Protein AF-A0A3B8PL16-F1 (afdb_monomer_lite)

Secondary structure (DSSP, 8-state):
----------------HHHHHTTSSS---------------PPPPPEEEEEES--BTTSHHHHHHGGGSS-EEETTEEE--S-EEEEEEES---GGGB-HHHHHHHHT--EESSHHHHHHTTSSS---SEEEEE--SS---B-TT--B--THHHHHHHHHHHHHHHT----EEE-S-S-S-S--

Radius of gyration: 28.34 Å; chains: 1; bounding box: 54×78×79 Å

Structure (mmCIF, N/CA/C/O backbone):
data_AF-A0A3B8PL16-F1
#
_entry.id   AF-A0A3B8PL16-F1
#
loop_
_atom_site.group_PDB
_atom_site.id
_atom_site.type_symbol
_atom_site.label_atom_id
_atom_site.label_alt_id
_atom_site.label_comp_id
_atom_site.label_asym_id
_atom_site.label_entity_id
_atom_site.label_seq_id
_atom_site.pdbx_PDB_ins_code
_atom_site.Cartn_x
_atom_site.Cartn_y
_atom_site.Cartn_z
_atom_site.occupancy
_atom_site.B_iso_or_equiv
_atom_site.auth_seq_id
_atom_site.auth_comp_id
_atom_site.auth_asym_id
_atom_site.auth_atom_id
_at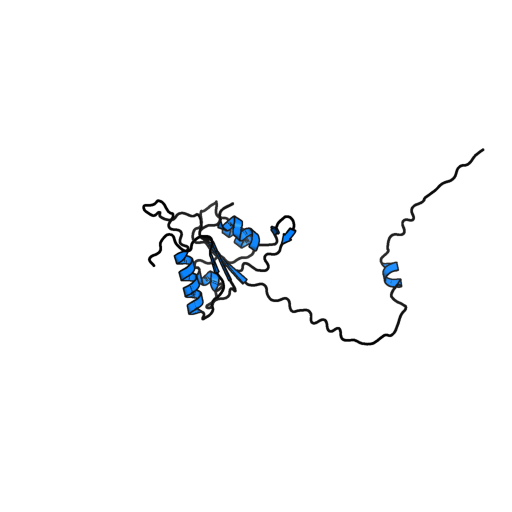om_site.pdbx_PDB_model_num
ATOM 1 N N . MET A 1 1 ? 1.757 -63.385 -61.413 1.00 34.88 1 MET A N 1
ATOM 2 C CA . MET A 1 1 ? 2.743 -64.129 -60.599 1.00 34.88 1 MET A CA 1
ATOM 3 C C . MET A 1 1 ? 3.627 -63.079 -59.943 1.00 34.88 1 MET A C 1
ATOM 5 O O . MET A 1 1 ? 4.262 -62.366 -60.699 1.00 34.88 1 MET A O 1
ATOM 9 N N . ASN A 1 2 ? 3.694 -62.785 -58.648 1.00 34.56 2 ASN A N 1
ATOM 10 C CA . ASN A 1 2 ? 3.058 -63.160 -57.374 1.00 34.56 2 ASN A CA 1
ATOM 11 C C . ASN A 1 2 ? 3.119 -61.859 -56.539 1.00 34.56 2 ASN A C 1
ATOM 13 O O . ASN A 1 2 ? 4.103 -61.135 -56.638 1.00 34.56 2 ASN A O 1
ATOM 17 N N . ASP A 1 3 ? 2.039 -61.374 -55.935 1.00 39.91 3 ASP A N 1
ATOM 18 C CA . ASP A 1 3 ? 1.580 -61.653 -54.561 1.00 39.91 3 ASP A CA 1
ATOM 19 C C . ASP A 1 3 ? 2.631 -61.397 -53.460 1.00 39.91 3 ASP A C 1
ATOM 21 O O . ASP A 1 3 ? 3.579 -62.161 -53.281 1.00 39.91 3 ASP A O 1
ATOM 25 N N . THR A 1 4 ? 2.433 -60.325 -52.689 1.00 42.12 4 THR A N 1
ATOM 26 C CA . THR A 1 4 ? 2.785 -60.276 -51.260 1.00 42.12 4 THR A CA 1
ATOM 27 C C . THR A 1 4 ? 1.902 -59.240 -50.556 1.00 42.12 4 THR A C 1
ATOM 29 O O . THR A 1 4 ? 1.933 -58.047 -50.854 1.00 42.12 4 THR A O 1
ATOM 32 N N . ARG A 1 5 ? 1.062 -59.732 -49.640 1.00 35.47 5 ARG A N 1
ATOM 33 C CA . ARG A 1 5 ? 0.106 -58.984 -48.811 1.00 35.47 5 ARG A CA 1
ATOM 34 C C . ARG A 1 5 ? 0.773 -58.412 -47.544 1.00 35.47 5 ARG A C 1
ATOM 36 O O . ARG A 1 5 ? 1.508 -59.142 -46.896 1.00 35.47 5 ARG A O 1
ATOM 43 N N . LEU A 1 6 ? 0.411 -57.156 -47.224 1.00 43.03 6 LEU A N 1
ATOM 44 C CA . LEU A 1 6 ? -0.007 -56.518 -45.942 1.00 43.03 6 LEU A CA 1
ATOM 45 C C . LEU A 1 6 ? 0.753 -56.818 -44.620 1.00 43.03 6 LEU A C 1
ATOM 47 O O . LEU A 1 6 ? 1.097 -57.965 -44.355 1.00 43.03 6 LEU A O 1
ATOM 51 N N . PRO A 1 7 ? 0.894 -55.824 -43.703 1.00 43.41 7 PRO A N 1
ATOM 52 C CA . PRO A 1 7 ? -0.194 -55.561 -42.742 1.00 43.41 7 PRO A CA 1
ATOM 53 C C . PRO A 1 7 ? -0.385 -54.097 -42.276 1.00 43.41 7 PRO A C 1
ATOM 55 O O . PRO A 1 7 ? 0.465 -53.232 -42.454 1.00 43.41 7 PRO A O 1
ATOM 58 N N . PHE A 1 8 ? -1.525 -53.891 -41.604 1.00 38.94 8 PHE A N 1
ATOM 59 C CA . PHE A 1 8 ? -1.935 -52.740 -40.782 1.00 38.94 8 PHE A CA 1
ATOM 60 C C . PHE A 1 8 ? -2.597 -51.545 -41.481 1.00 38.94 8 PHE A C 1
ATOM 62 O O . PHE A 1 8 ? -2.046 -50.457 -41.612 1.00 38.94 8 PHE A O 1
ATOM 69 N N . ALA A 1 9 ? -3.884 -51.733 -41.789 1.00 39.56 9 ALA A N 1
ATOM 70 C CA . ALA A 1 9 ? -4.859 -50.655 -41.685 1.00 39.56 9 ALA A CA 1
ATOM 71 C C . ALA A 1 9 ? -5.045 -50.301 -40.197 1.00 39.56 9 ALA A C 1
ATOM 73 O O . ALA A 1 9 ? -5.426 -51.159 -39.399 1.00 39.56 9 ALA A O 1
ATOM 74 N N . ALA A 1 10 ? -4.756 -49.056 -39.822 1.00 43.75 10 ALA A N 1
ATOM 75 C CA . ALA A 1 10 ? -5.146 -48.517 -38.528 1.00 43.75 10 ALA A CA 1
ATOM 76 C C . ALA A 1 10 ? -6.644 -48.179 -38.570 1.00 43.75 10 ALA A C 1
ATOM 78 O O . ALA A 1 10 ? -7.095 -47.384 -39.396 1.00 43.75 10 ALA A O 1
ATOM 79 N N . ASP A 1 11 ? -7.404 -48.824 -37.694 1.00 46.62 11 ASP A N 1
ATOM 80 C CA . ASP A 1 11 ? -8.823 -48.579 -37.472 1.00 46.62 11 ASP A CA 1
ATOM 81 C C . ASP A 1 11 ? -9.007 -47.200 -36.811 1.00 46.62 11 ASP A C 1
ATOM 83 O O . ASP A 1 11 ? -8.616 -46.987 -35.661 1.00 46.62 11 ASP A O 1
ATOM 87 N N . ASN A 1 12 ? -9.587 -46.240 -37.537 1.00 55.62 12 ASN A N 1
ATOM 88 C CA . ASN A 1 12 ? -9.972 -44.922 -37.019 1.00 55.62 12 ASN A CA 1
ATOM 89 C C . ASN A 1 12 ? -11.279 -45.027 -36.210 1.00 55.62 12 ASN A C 1
ATOM 91 O O . ASN A 1 12 ? -12.280 -44.365 -36.491 1.00 55.62 12 ASN A O 1
ATOM 95 N N . GLY A 1 13 ? -11.262 -45.857 -35.168 1.00 53.75 13 GLY A N 1
ATOM 96 C CA . GLY A 1 13 ? -12.338 -46.004 -34.193 1.00 53.75 13 GLY A CA 1
ATOM 97 C C . GLY A 1 13 ? -12.381 -44.838 -33.203 1.00 53.75 13 GLY A C 1
ATOM 98 O O . GLY A 1 13 ? -12.233 -45.036 -31.999 1.00 53.75 13 GLY A O 1
ATOM 99 N N . GLY A 1 14 ? -12.563 -43.611 -33.699 1.00 52.00 14 GLY A N 1
ATOM 100 C CA . GLY A 1 14 ? -12.696 -42.415 -32.869 1.00 52.00 14 GLY A CA 1
ATOM 101 C C . GLY A 1 14 ? -13.842 -42.544 -31.859 1.00 52.00 14 GLY A C 1
ATOM 102 O O . GLY A 1 14 ? -14.949 -42.980 -32.187 1.00 52.00 14 GLY A O 1
ATOM 103 N N . ILE A 1 15 ? -13.586 -42.153 -30.610 1.00 63.66 15 ILE A N 1
ATOM 104 C CA . ILE A 1 15 ? -14.592 -42.108 -29.544 1.00 63.66 15 ILE A CA 1
ATOM 105 C C . ILE A 1 15 ? -15.686 -41.111 -29.949 1.00 63.66 15 ILE A C 1
ATOM 107 O O . ILE A 1 15 ? -15.494 -39.898 -29.919 1.00 63.66 15 ILE A O 1
ATOM 111 N N . SER A 1 16 ? -16.854 -41.623 -30.337 1.00 71.81 16 SER A N 1
ATOM 112 C CA . SER A 1 16 ? -18.027 -40.805 -30.652 1.00 71.81 16 SER A CA 1
ATOM 113 C C . SER A 1 16 ? -18.899 -40.607 -29.414 1.00 71.81 16 SER A C 1
ATOM 115 O O . SER A 1 16 ? -19.150 -41.552 -28.662 1.00 71.81 16 SER A O 1
ATOM 117 N N . ARG A 1 17 ? -19.441 -39.389 -29.247 1.00 60.31 17 ARG A N 1
ATOM 118 C CA . ARG A 1 17 ? -20.383 -38.995 -28.174 1.00 60.31 17 ARG A CA 1
ATOM 119 C C . ARG A 1 17 ? -21.545 -39.983 -27.999 1.00 60.31 17 ARG A C 1
ATOM 121 O O . ARG A 1 17 ? -22.060 -40.147 -26.900 1.00 60.31 17 ARG A O 1
ATOM 128 N N . ARG A 1 18 ? -21.927 -40.678 -29.075 1.00 56.94 18 ARG A N 1
ATOM 129 C CA . ARG A 1 18 ? -23.012 -41.667 -29.089 1.00 56.94 18 ARG A CA 1
ATOM 130 C C . ARG A 1 18 ? -22.634 -42.994 -28.402 1.00 56.94 18 ARG A C 1
ATOM 132 O O . ARG A 1 18 ? -23.510 -43.646 -27.851 1.00 56.94 18 ARG A O 1
ATOM 139 N N . ARG A 1 19 ? -21.345 -43.357 -28.367 1.00 58.00 19 ARG A N 1
ATOM 140 C CA . ARG A 1 19 ? -20.830 -44.589 -27.735 1.00 58.00 19 ARG A CA 1
ATOM 141 C C . ARG A 1 19 ? -20.653 -44.439 -26.217 1.00 58.00 19 ARG A C 1
ATOM 143 O O . ARG A 1 19 ? -20.813 -45.409 -25.490 1.00 58.00 19 ARG A O 1
ATOM 150 N N . LEU A 1 20 ? -20.409 -43.215 -25.739 1.00 58.59 20 LEU A N 1
ATOM 151 C CA . LEU A 1 20 ? -20.337 -42.886 -24.307 1.00 58.59 20 LEU A CA 1
ATOM 152 C C . LEU A 1 20 ? -21.712 -42.998 -23.619 1.00 58.59 20 LEU A C 1
ATOM 154 O O . LEU A 1 20 ? -21.805 -43.446 -22.482 1.00 58.59 20 LEU A O 1
ATOM 158 N N . LEU A 1 21 ? -22.789 -42.646 -24.329 1.00 55.62 21 LEU A N 1
ATOM 159 C CA . LEU A 1 21 ? -24.159 -42.688 -23.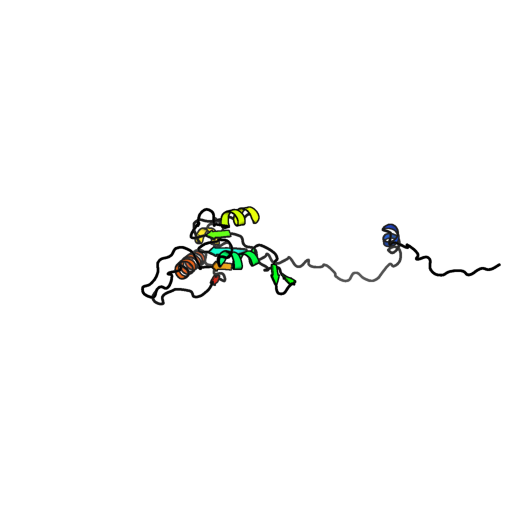799 1.00 55.62 21 LEU A CA 1
ATOM 160 C C . LEU A 1 21 ? -24.781 -44.095 -23.805 1.00 55.62 21 LEU A C 1
ATOM 162 O O . LEU A 1 21 ? -25.730 -44.343 -23.070 1.00 55.62 21 LEU A O 1
ATOM 166 N N . GLN A 1 22 ? -24.238 -45.030 -24.589 1.00 52.91 22 GLN A N 1
ATOM 167 C CA . GLN A 1 22 ? -24.702 -46.424 -24.619 1.00 52.91 22 GLN A CA 1
ATOM 168 C C . GLN A 1 22 ? -24.134 -47.285 -23.476 1.00 52.91 22 GLN A C 1
ATOM 170 O O . GLN A 1 22 ? -24.603 -48.399 -23.275 1.00 52.91 22 GLN A O 1
ATOM 175 N N . GLY A 1 23 ? -23.167 -46.779 -22.700 1.00 54.03 23 GLY A N 1
ATOM 176 C CA . GLY A 1 23 ? -22.547 -47.511 -21.588 1.00 54.03 23 GLY A CA 1
ATOM 177 C C . GLY A 1 23 ? -23.270 -47.423 -20.237 1.00 54.03 23 GLY A C 1
ATOM 178 O O . GLY A 1 23 ? -22.792 -48.013 -19.277 1.00 54.03 23 GLY A O 1
ATOM 179 N N . VAL A 1 24 ? -24.387 -46.690 -20.125 1.00 55.53 24 VAL A N 1
ATOM 180 C CA . VAL A 1 24 ? -25.022 -46.393 -18.816 1.00 55.53 24 VAL A CA 1
ATOM 181 C C . VAL A 1 24 ? -26.284 -47.229 -18.543 1.00 55.53 24 VAL A C 1
ATOM 183 O O . VAL A 1 24 ? -26.804 -47.239 -17.431 1.00 55.53 24 VAL A O 1
ATOM 186 N N . ALA A 1 25 ? -26.771 -48.006 -19.509 1.00 52.53 25 ALA A N 1
ATOM 187 C CA . ALA A 1 25 ? -27.960 -48.836 -19.320 1.00 52.53 25 ALA A CA 1
ATOM 188 C C . ALA A 1 25 ? -27.583 -50.271 -18.920 1.00 52.53 25 ALA A C 1
ATOM 190 O O . ALA A 1 25 ? -27.657 -51.182 -19.739 1.00 52.53 25 ALA A O 1
ATOM 191 N N . GLY A 1 26 ? -27.159 -50.490 -17.671 1.00 55.62 26 GLY A N 1
ATOM 192 C CA . GLY A 1 26 ? -26.923 -51.864 -17.220 1.00 55.62 26 GLY A CA 1
ATOM 193 C C . GLY A 1 26 ? -26.170 -52.055 -15.915 1.00 55.62 26 GLY A C 1
ATOM 194 O O . GLY A 1 26 ? -25.148 -52.728 -15.920 1.00 55.62 26 GLY A O 1
ATOM 195 N N . SER A 1 27 ? -26.645 -51.499 -14.798 1.00 51.19 27 SER A N 1
ATOM 196 C CA . SER A 1 27 ? -26.529 -52.142 -13.472 1.00 51.19 27 SER A CA 1
ATOM 197 C C . SER A 1 27 ? -27.306 -51.339 -12.428 1.00 51.19 27 SER A C 1
ATOM 199 O O . SER A 1 27 ? -26.987 -50.194 -12.121 1.00 51.19 27 SER A O 1
ATOM 201 N N . ALA A 1 28 ? -28.368 -51.947 -11.909 1.00 49.84 28 ALA A N 1
ATOM 202 C CA . ALA A 1 28 ? -29.161 -51.430 -10.808 1.00 49.84 28 ALA A CA 1
ATOM 203 C C . ALA A 1 28 ? -28.692 -52.054 -9.478 1.00 49.84 28 ALA A C 1
ATOM 205 O O . ALA A 1 28 ? -28.352 -53.233 -9.444 1.00 49.84 28 ALA A O 1
ATOM 206 N N . LEU A 1 29 ? -28.803 -51.256 -8.408 1.00 52.91 29 LEU A N 1
ATOM 207 C CA . LEU A 1 29 ? -28.909 -51.618 -6.981 1.00 52.91 29 LEU A CA 1
ATOM 208 C C . LEU A 1 29 ? -27.626 -51.951 -6.190 1.00 52.91 29 LEU A C 1
ATOM 210 O O . LEU A 1 29 ? -27.272 -53.111 -6.008 1.00 52.91 29 LEU A O 1
ATOM 214 N N . ALA A 1 30 ? -27.060 -50.922 -5.541 1.00 50.03 30 ALA A N 1
ATOM 215 C CA . ALA A 1 30 ? -26.454 -51.033 -4.208 1.00 50.03 30 ALA A CA 1
ATOM 216 C C . ALA A 1 30 ? -26.500 -49.678 -3.456 1.00 50.03 30 ALA A C 1
ATOM 218 O O . ALA A 1 30 ? -25.796 -48.747 -3.819 1.00 50.03 30 ALA A O 1
ATOM 219 N N . LEU A 1 31 ? -27.360 -49.619 -2.426 1.00 48.09 31 LEU A N 1
ATOM 220 C CA . LEU A 1 31 ? -27.399 -48.755 -1.222 1.00 48.09 31 LEU A CA 1
ATOM 221 C C . LEU A 1 31 ? -27.219 -47.210 -1.309 1.00 48.09 31 LEU A C 1
ATOM 223 O O . LEU A 1 31 ? -26.225 -46.711 -1.831 1.00 48.09 31 LEU A O 1
ATOM 227 N N . PRO A 1 32 ? -28.107 -46.426 -0.651 1.00 52.84 32 PRO A N 1
ATOM 228 C CA . PRO A 1 32 ? -27.957 -44.984 -0.499 1.00 52.84 32 PRO A CA 1
ATOM 229 C C . PRO A 1 32 ? -27.010 -44.693 0.673 1.00 52.84 32 PRO A C 1
ATOM 231 O O . PRO A 1 32 ? -27.431 -44.590 1.822 1.00 52.84 32 PRO A O 1
ATOM 234 N N . LEU A 1 33 ? -25.713 -44.570 0.404 1.00 48.62 33 LEU A N 1
ATOM 235 C CA . LEU A 1 33 ? -24.748 -44.084 1.390 1.00 48.62 33 LEU A CA 1
ATOM 236 C C . LEU A 1 33 ? -24.366 -42.645 1.059 1.00 48.62 33 LEU A C 1
ATOM 238 O O . LEU A 1 33 ? -23.592 -42.377 0.148 1.00 48.62 33 LEU A O 1
ATOM 242 N N . ALA A 1 34 ? -24.983 -41.739 1.820 1.00 51.94 34 ALA A N 1
ATOM 243 C CA . ALA A 1 34 ? -24.382 -40.523 2.356 1.00 51.94 34 ALA A CA 1
ATOM 244 C C . ALA A 1 34 ? -23.269 -39.901 1.498 1.00 51.94 34 ALA A C 1
ATOM 246 O O . ALA A 1 34 ? -22.080 -40.117 1.709 1.00 51.94 34 ALA A O 1
ATOM 247 N N . GLY A 1 35 ? -23.682 -39.055 0.565 1.00 46.34 35 GLY A N 1
ATOM 248 C CA . GLY A 1 35 ? -22.790 -38.196 -0.192 1.00 46.34 35 GLY A CA 1
ATOM 249 C C . GLY A 1 35 ? -23.436 -36.845 -0.423 1.00 46.34 35 GLY A C 1
ATOM 250 O O . GLY A 1 35 ? -23.404 -36.337 -1.538 1.00 46.34 35 GLY A O 1
ATOM 251 N N . ALA A 1 36 ? -24.042 -36.253 0.612 1.00 49.78 36 ALA A N 1
ATOM 252 C CA . ALA A 1 36 ? -24.091 -34.802 0.659 1.00 49.78 36 ALA A CA 1
ATOM 253 C C . ALA A 1 36 ? -22.628 -34.356 0.692 1.00 49.78 36 ALA A C 1
ATOM 255 O O . ALA A 1 36 ? -22.019 -34.253 1.755 1.00 49.78 36 ALA A O 1
ATOM 256 N N . ALA A 1 37 ? -22.032 -34.185 -0.487 1.00 55.50 37 ALA A N 1
ATOM 257 C CA . ALA A 1 37 ? -20.854 -33.371 -0.626 1.00 55.50 37 ALA A CA 1
ATOM 258 C C . ALA A 1 37 ? -21.286 -32.018 -0.070 1.00 55.50 37 ALA A C 1
ATOM 260 O O . ALA A 1 37 ? -21.981 -31.255 -0.742 1.00 55.50 37 ALA A O 1
ATOM 261 N N . LEU A 1 38 ? -20.949 -31.748 1.194 1.00 52.16 38 LEU A N 1
ATOM 262 C CA . LEU A 1 38 ? -20.801 -30.378 1.626 1.00 52.16 38 LEU A CA 1
ATOM 263 C C . LEU A 1 38 ? -19.784 -29.822 0.642 1.00 52.16 38 LEU A C 1
ATOM 265 O O . LEU A 1 38 ? -18.593 -30.106 0.755 1.00 52.16 38 LEU A O 1
ATOM 269 N N . ALA A 1 39 ? -20.268 -29.116 -0.380 1.00 56.22 39 ALA A N 1
ATOM 270 C CA . ALA A 1 39 ? -19.434 -28.222 -1.143 1.00 56.22 39 ALA A CA 1
ATOM 271 C C . ALA A 1 39 ? -18.766 -27.366 -0.075 1.00 56.22 39 ALA A C 1
ATOM 273 O O . ALA A 1 39 ? -19.447 -26.605 0.617 1.00 56.22 39 ALA A O 1
ATOM 274 N N . ALA A 1 40 ? -17.478 -27.611 0.167 1.00 60.00 40 ALA A N 1
ATOM 275 C CA . ALA A 1 40 ? -16.720 -26.820 1.107 1.00 60.00 40 ALA A CA 1
ATOM 276 C C . ALA A 1 40 ? -16.907 -25.386 0.629 1.00 60.00 40 ALA A C 1
ATOM 278 O O . ALA A 1 40 ? -16.484 -25.054 -0.480 1.00 60.00 40 ALA A O 1
ATOM 279 N N . VAL A 1 41 ? -17.648 -24.585 1.400 1.00 62.19 41 VAL A N 1
ATOM 280 C CA . VAL A 1 41 ? -17.838 -23.172 1.091 1.00 62.19 41 VAL A CA 1
ATOM 281 C C . VAL A 1 41 ? -16.428 -22.627 0.977 1.00 62.19 41 VAL A C 1
ATOM 283 O O . VAL A 1 41 ? -15.686 -22.636 1.963 1.00 62.19 41 VAL A O 1
ATOM 286 N N . ALA A 1 42 ? -16.025 -22.279 -0.246 1.00 70.38 42 ALA A N 1
ATOM 287 C CA . ALA A 1 42 ? -14.692 -21.772 -0.497 1.00 70.38 42 ALA A CA 1
ATOM 288 C C . ALA A 1 42 ? -14.507 -20.591 0.453 1.00 70.38 42 ALA A C 1
ATOM 290 O O . ALA A 1 42 ? -15.307 -19.650 0.433 1.00 70.38 42 ALA A O 1
ATOM 291 N N . LYS A 1 43 ? -13.522 -20.687 1.356 1.00 77.69 43 LYS A N 1
ATOM 292 C CA . LYS A 1 43 ? -13.251 -19.588 2.281 1.00 77.69 43 LYS A CA 1
ATOM 293 C C . LYS A 1 43 ? -13.033 -18.331 1.437 1.00 77.69 43 LYS A C 1
ATOM 295 O O . LYS A 1 43 ? -12.299 -18.409 0.448 1.00 77.69 43 LYS A O 1
ATOM 300 N N . PRO A 1 44 ? -13.668 -17.204 1.793 1.00 89.00 44 PRO A N 1
ATOM 301 C CA . PRO A 1 44 ? -13.445 -15.965 1.073 1.00 89.00 44 PRO A CA 1
ATOM 302 C C . PRO A 1 44 ? -11.950 -15.646 1.093 1.00 89.00 44 PRO A C 1
ATOM 304 O O . PRO A 1 44 ? -11.279 -15.832 2.113 1.00 89.00 44 PRO A O 1
ATOM 307 N N . ARG A 1 45 ? -11.431 -15.208 -0.055 1.00 94.88 45 ARG A N 1
ATOM 308 C CA . ARG A 1 45 ? -10.027 -14.820 -0.191 1.00 94.88 45 ARG A CA 1
ATOM 309 C C . ARG A 1 45 ? -9.756 -13.617 0.721 1.00 94.88 45 ARG A C 1
ATOM 311 O O . ARG A 1 45 ? -10.561 -12.682 0.714 1.00 94.88 45 ARG A O 1
ATOM 318 N N . PRO A 1 46 ? -8.664 -13.617 1.508 1.00 97.81 46 PRO A N 1
ATOM 319 C CA . PRO A 1 46 ? -8.298 -12.466 2.320 1.00 97.81 46 PRO A CA 1
ATOM 320 C C . PRO A 1 46 ? -8.156 -11.211 1.461 1.00 97.81 46 PRO A C 1
ATOM 322 O O . PRO A 1 46 ? -7.502 -11.225 0.416 1.00 97.81 46 PRO A O 1
ATOM 325 N N . ARG A 1 47 ? -8.759 -10.117 1.921 1.00 98.56 47 ARG A N 1
ATOM 326 C CA . ARG A 1 47 ? -8.729 -8.821 1.239 1.00 98.56 47 ARG A CA 1
ATOM 327 C C . ARG A 1 47 ? -7.509 -8.028 1.691 1.00 98.56 47 ARG A C 1
ATOM 329 O O . ARG A 1 47 ? -7.309 -7.848 2.887 1.00 98.56 47 ARG A O 1
ATOM 336 N N . VAL A 1 48 ? -6.712 -7.502 0.772 1.00 98.88 48 VAL A N 1
ATOM 337 C CA . VAL A 1 48 ? -5.436 -6.845 1.084 1.00 98.88 48 VAL A CA 1
ATOM 338 C C . VAL A 1 48 ? -5.422 -5.415 0.552 1.00 98.88 48 VAL A C 1
ATOM 340 O O . VAL A 1 48 ? -5.729 -5.168 -0.615 1.00 98.88 48 VAL A O 1
ATOM 343 N N . ALA A 1 49 ? -5.055 -4.456 1.404 1.00 98.88 49 ALA A N 1
ATOM 344 C CA . ALA A 1 49 ? -4.740 -3.098 0.959 1.00 98.88 49 ALA A CA 1
ATOM 345 C C . ALA A 1 49 ? -3.273 -3.023 0.519 1.00 98.88 49 ALA A C 1
ATOM 347 O O . ALA A 1 49 ? -2.386 -3.421 1.277 1.00 98.88 49 ALA A O 1
ATOM 348 N N . ALA A 1 50 ? -3.007 -2.470 -0.665 1.00 98.88 50 ALA A N 1
ATOM 349 C CA . ALA A 1 50 ? -1.656 -2.137 -1.106 1.00 98.88 50 ALA A CA 1
ATOM 350 C C . ALA A 1 50 ? -1.335 -0.681 -0.743 1.00 98.88 50 ALA A C 1
ATOM 352 O O . ALA A 1 50 ? -2.024 0.242 -1.175 1.00 98.88 50 ALA A O 1
ATOM 353 N N . VAL A 1 51 ? -0.284 -0.466 0.045 1.00 98.94 51 VAL A N 1
ATOM 354 C CA . VAL A 1 51 ? 0.157 0.857 0.501 1.00 98.94 51 VAL A CA 1
ATOM 355 C C . VAL A 1 51 ? 1.610 1.034 0.098 1.00 98.94 51 VAL A C 1
ATOM 357 O O . VAL A 1 51 ? 2.466 0.284 0.558 1.00 98.94 51 VAL A O 1
ATOM 360 N N . TYR A 1 52 ? 1.915 2.012 -0.753 1.00 98.88 52 TYR A N 1
ATOM 361 C CA . TYR A 1 52 ? 3.287 2.212 -1.217 1.00 98.88 52 TYR A CA 1
ATOM 362 C C . TYR A 1 52 ? 3.676 3.672 -1.424 1.00 98.88 52 TYR A C 1
ATOM 364 O O . TYR A 1 52 ? 2.834 4.559 -1.556 1.00 98.88 52 TYR A O 1
ATOM 372 N N . THR A 1 53 ? 4.986 3.919 -1.459 1.00 98.75 53 THR A N 1
ATOM 373 C CA . THR A 1 53 ? 5.564 5.244 -1.719 1.00 98.75 53 THR A CA 1
ATOM 374 C C . THR A 1 53 ? 5.363 5.664 -3.172 1.00 98.75 53 THR A C 1
ATOM 376 O O . THR A 1 53 ? 4.709 6.669 -3.424 1.00 98.75 53 THR A O 1
ATOM 379 N N . ILE A 1 54 ? 5.870 4.880 -4.131 1.00 98.62 54 ILE A N 1
ATOM 380 C CA . ILE A 1 54 ? 5.684 5.085 -5.577 1.00 98.62 54 ILE A CA 1
ATOM 381 C C . ILE A 1 54 ? 5.569 3.757 -6.327 1.00 98.62 54 ILE A C 1
ATOM 383 O O . ILE A 1 54 ? 6.186 2.766 -5.939 1.00 98.62 54 ILE A O 1
ATOM 387 N N . CYS A 1 55 ? 4.868 3.756 -7.462 1.00 98.62 55 CYS A N 1
ATOM 388 C CA . CYS A 1 55 ? 4.837 2.623 -8.386 1.00 98.62 55 CYS A CA 1
ATOM 389 C C . CYS A 1 55 ? 5.264 3.068 -9.789 1.00 98.62 55 CYS A C 1
ATOM 391 O O . CYS A 1 55 ? 4.506 3.718 -10.503 1.00 98.62 55 CYS A O 1
ATOM 393 N N . THR A 1 56 ? 6.492 2.726 -10.171 1.00 98.50 56 THR A N 1
ATOM 394 C CA . THR A 1 56 ? 7.027 2.899 -11.529 1.00 98.50 56 THR A CA 1
ATOM 395 C C . THR A 1 56 ? 7.526 1.551 -12.026 1.00 98.50 56 THR A C 1
ATOM 397 O O . THR A 1 56 ? 7.725 0.638 -11.225 1.00 98.50 56 THR A O 1
ATOM 400 N N . HIS A 1 57 ? 7.784 1.410 -13.325 1.00 97.81 57 HIS A N 1
ATOM 401 C CA . HIS A 1 57 ? 8.284 0.144 -13.865 1.00 97.81 57 HIS A CA 1
ATOM 402 C C . HIS A 1 57 ? 9.558 -0.298 -13.130 1.00 97.81 57 HIS A C 1
ATOM 404 O O . HIS A 1 57 ? 10.522 0.464 -13.040 1.00 97.81 57 HIS A O 1
ATOM 410 N N . ARG A 1 58 ? 9.533 -1.524 -12.588 1.00 96.00 58 ARG A N 1
ATOM 411 C CA . ARG A 1 58 ? 10.598 -2.127 -11.761 1.00 96.00 58 ARG A CA 1
ATOM 412 C C . ARG A 1 58 ? 10.930 -1.391 -10.456 1.00 96.00 58 ARG A C 1
ATOM 414 O O . ARG A 1 58 ? 11.976 -1.658 -9.869 1.00 96.00 58 ARG A O 1
ATOM 421 N N . SER A 1 59 ? 10.060 -0.506 -9.964 1.00 97.94 59 SER A N 1
ATOM 422 C CA . SER A 1 59 ? 10.162 -0.063 -8.571 1.00 97.94 59 SER A CA 1
ATOM 423 C C . SER A 1 59 ? 9.891 -1.240 -7.630 1.00 97.94 59 SER A C 1
ATOM 425 O O . SER A 1 59 ? 9.226 -2.207 -8.003 1.00 97.94 59 SER A O 1
ATOM 427 N N . HIS A 1 60 ? 10.353 -1.142 -6.385 1.00 97.44 60 HIS A N 1
ATOM 428 C CA . HIS A 1 60 ? 10.010 -2.098 -5.326 1.00 97.44 60 HIS A CA 1
ATOM 429 C C . HIS A 1 60 ? 8.502 -2.387 -5.235 1.00 97.44 60 HIS A C 1
ATOM 431 O O . HIS A 1 60 ? 8.102 -3.546 -5.144 1.00 97.44 60 HIS A O 1
ATOM 437 N N . ALA A 1 61 ? 7.657 -1.351 -5.317 1.00 98.31 61 ALA A N 1
ATOM 438 C CA . ALA A 1 61 ? 6.209 -1.540 -5.323 1.00 98.31 61 ALA A CA 1
ATOM 439 C C . ALA A 1 61 ? 5.745 -2.373 -6.521 1.00 98.31 61 ALA A C 1
ATOM 441 O O . ALA A 1 61 ? 4.950 -3.284 -6.335 1.00 98.31 61 ALA A O 1
ATOM 442 N N . HIS A 1 62 ? 6.269 -2.108 -7.721 1.00 97.94 62 HIS A N 1
ATOM 443 C CA . HIS A 1 62 ? 5.915 -2.851 -8.928 1.00 97.94 62 HIS A CA 1
ATOM 444 C C . HIS A 1 62 ? 6.262 -4.341 -8.814 1.00 97.94 62 HIS A C 1
ATOM 446 O O . HIS A 1 62 ? 5.378 -5.180 -8.958 1.00 97.94 62 HIS A O 1
ATOM 452 N N . VAL A 1 63 ? 7.520 -4.665 -8.494 1.00 97.0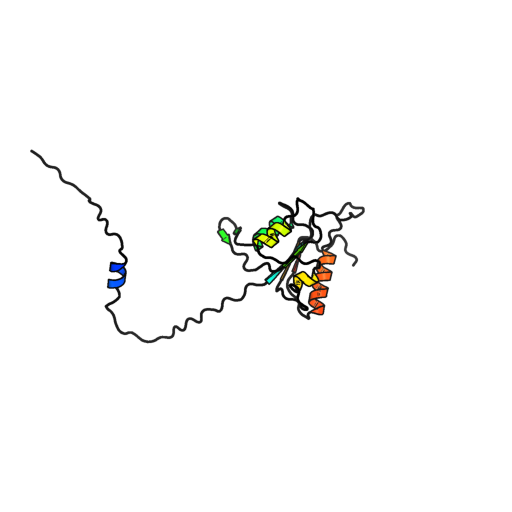0 63 VAL A N 1
ATOM 453 C CA . VAL A 1 63 ? 8.012 -6.058 -8.485 1.00 97.00 63 VAL A CA 1
ATOM 454 C C . VAL A 1 63 ? 7.401 -6.913 -7.374 1.00 97.00 63 VAL A C 1
ATOM 456 O O . VAL A 1 63 ? 7.334 -8.130 -7.498 1.00 97.00 63 VAL A O 1
ATOM 459 N N . ILE A 1 64 ? 6.953 -6.303 -6.274 1.00 97.50 64 ILE A N 1
ATOM 460 C CA . ILE A 1 64 ? 6.247 -7.030 -5.214 1.00 97.50 64 ILE A CA 1
ATOM 461 C C . ILE A 1 64 ? 4.765 -7.151 -5.573 1.00 97.50 64 ILE A C 1
ATOM 463 O O . ILE A 1 64 ? 4.235 -8.260 -5.564 1.00 97.50 64 ILE A O 1
ATOM 467 N N . LEU A 1 65 ? 4.103 -6.033 -5.901 1.00 97.94 65 LEU A N 1
ATOM 468 C CA . LEU A 1 65 ? 2.655 -5.976 -6.118 1.00 97.94 65 LEU A CA 1
ATOM 469 C C . LEU A 1 65 ? 2.201 -6.860 -7.282 1.00 97.94 65 LEU A C 1
ATOM 471 O O . LEU A 1 65 ? 1.131 -7.452 -7.187 1.00 97.94 65 LEU A O 1
ATOM 475 N N . GLU A 1 66 ? 2.993 -6.983 -8.351 1.00 96.12 66 GLU A N 1
ATOM 476 C CA . GLU A 1 66 ? 2.620 -7.783 -9.526 1.00 96.12 66 GLU A CA 1
ATOM 477 C C . GLU A 1 66 ? 2.287 -9.245 -9.185 1.00 96.12 66 GLU A C 1
ATOM 479 O O . GLU A 1 66 ? 1.353 -9.801 -9.759 1.00 96.12 66 GLU A O 1
ATOM 484 N N . ASN A 1 67 ? 2.938 -9.824 -8.168 1.00 95.88 67 ASN A N 1
ATOM 485 C CA . ASN A 1 67 ? 2.677 -11.193 -7.707 1.00 95.88 67 ASN A CA 1
ATOM 486 C C . ASN A 1 67 ? 1.346 -11.349 -6.946 1.00 95.88 67 ASN A C 1
ATOM 488 O O . ASN A 1 67 ? 0.928 -12.469 -6.672 1.00 95.88 67 ASN A O 1
ATOM 492 N N . PHE A 1 68 ? 0.679 -10.244 -6.592 1.00 97.00 68 PHE A N 1
ATOM 493 C CA . PHE A 1 68 ? -0.614 -10.228 -5.895 1.00 97.00 68 PHE A CA 1
ATOM 494 C C . PHE A 1 68 ? -1.786 -9.826 -6.799 1.00 97.00 68 PHE A C 1
ATOM 496 O O . PHE A 1 68 ? -2.939 -9.915 -6.383 1.00 97.00 68 PHE A O 1
ATOM 503 N N . LEU A 1 69 ? -1.510 -9.353 -8.018 1.00 96.69 69 LEU A N 1
ATOM 504 C CA . LEU A 1 69 ? -2.538 -8.888 -8.953 1.00 96.69 69 LEU A CA 1
ATOM 505 C C . LEU A 1 69 ? -3.120 -10.026 -9.813 1.00 96.69 69 LEU A C 1
ATOM 507 O O . LEU A 1 69 ? -4.159 -9.850 -10.446 1.00 96.69 69 LEU A O 1
ATOM 511 N N . GLY A 1 70 ? -2.489 -11.200 -9.813 1.00 93.12 70 GLY A N 1
ATOM 512 C CA . GLY A 1 70 ? -2.968 -12.398 -10.494 1.00 93.12 70 GLY A CA 1
ATOM 513 C C . GLY A 1 70 ? -2.030 -13.591 -10.291 1.00 93.12 70 GLY A C 1
ATOM 514 O O . GLY A 1 70 ? -1.069 -13.492 -9.524 1.00 93.12 70 GLY A O 1
ATOM 515 N N . PRO A 1 71 ? -2.291 -14.726 -10.964 1.00 93.31 71 PRO A N 1
ATOM 516 C CA . PRO A 1 71 ? -1.388 -15.868 -10.937 1.00 93.31 71 PRO A CA 1
ATOM 517 C C . PRO A 1 71 ? -0.009 -15.509 -11.499 1.00 93.31 71 PRO A C 1
ATOM 519 O O . PRO A 1 71 ? 0.094 -14.864 -12.543 1.00 93.31 71 PRO A O 1
ATOM 522 N N . TYR A 1 72 ? 1.045 -15.974 -10.837 1.00 94.62 72 TYR A N 1
ATOM 523 C CA . TYR A 1 72 ? 2.439 -15.767 -11.234 1.00 94.62 72 TYR A CA 1
ATOM 524 C C . TYR A 1 72 ? 3.167 -17.110 -11.348 1.00 94.62 72 TYR A C 1
ATOM 526 O O . TYR A 1 72 ? 2.650 -18.147 -10.937 1.00 94.62 72 TYR A O 1
ATOM 534 N N . LEU A 1 73 ? 4.366 -17.127 -11.930 1.00 95.00 73 LEU A N 1
ATOM 535 C CA . LEU A 1 73 ? 5.191 -18.335 -11.971 1.00 95.00 73 LEU A CA 1
ATOM 536 C C . LEU A 1 73 ? 6.150 -18.347 -10.781 1.00 95.00 73 LEU A C 1
ATOM 538 O O . LEU A 1 73 ? 7.057 -17.522 -10.707 1.00 95.00 73 LEU A O 1
ATOM 542 N N . PHE A 1 74 ? 5.998 -19.322 -9.888 1.00 94.94 74 PHE A N 1
ATOM 543 C CA . PHE A 1 74 ? 6.971 -19.610 -8.838 1.00 94.94 74 PHE A CA 1
ATOM 544 C C . PHE A 1 74 ? 7.750 -20.865 -9.220 1.00 94.94 74 PHE A C 1
ATOM 546 O O . PHE A 1 74 ? 7.174 -21.944 -9.328 1.00 94.94 74 PHE A O 1
ATOM 553 N N . ASN A 1 75 ? 9.051 -20.727 -9.486 1.00 95.75 75 ASN A N 1
ATOM 554 C CA . ASN A 1 75 ? 9.901 -21.828 -9.966 1.00 95.75 75 ASN A CA 1
ATOM 555 C C . ASN A 1 75 ? 9.305 -22.577 -11.178 1.00 95.75 75 ASN A C 1
ATOM 557 O O . ASN A 1 75 ? 9.349 -23.802 -11.254 1.00 95.75 75 ASN A O 1
ATOM 561 N N . GLY A 1 76 ? 8.712 -21.834 -12.119 1.00 96.00 76 GLY A N 1
ATOM 562 C CA . GLY A 1 76 ? 8.072 -22.393 -13.316 1.00 96.00 76 GLY A CA 1
ATOM 563 C C . GLY A 1 76 ? 6.667 -22.966 -13.097 1.00 96.00 76 GLY A C 1
ATOM 564 O O . GLY A 1 76 ? 6.057 -23.431 -14.055 1.00 96.00 76 GLY A O 1
ATOM 565 N N . VAL A 1 77 ? 6.128 -22.905 -11.877 1.00 96.25 77 VAL A N 1
ATOM 566 C CA . VAL A 1 77 ? 4.789 -23.407 -11.544 1.00 96.25 77 VAL A CA 1
ATOM 567 C C . VAL A 1 77 ? 3.797 -22.243 -11.424 1.00 96.25 77 VAL A C 1
ATOM 569 O O . VAL A 1 77 ? 4.035 -21.333 -10.621 1.00 96.25 77 VAL A O 1
ATOM 572 N N . PRO A 1 78 ? 2.673 -22.252 -12.175 1.00 96.50 78 PRO A N 1
ATOM 573 C CA . PRO A 1 78 ? 1.580 -21.305 -11.970 1.00 96.50 78 PRO A CA 1
ATOM 574 C C . PRO A 1 78 ? 1.089 -21.345 -10.523 1.00 96.50 78 PRO A C 1
ATOM 576 O O . PRO A 1 78 ? 0.659 -22.385 -10.029 1.00 96.50 78 PRO A O 1
ATOM 579 N N . THR A 1 79 ? 1.180 -20.207 -9.848 1.00 96.44 79 THR A N 1
ATOM 580 C CA . THR A 1 79 ? 0.924 -20.046 -8.421 1.00 96.44 79 THR A CA 1
ATOM 581 C C . THR A 1 79 ? -0.068 -18.911 -8.220 1.00 96.44 79 THR A C 1
ATOM 583 O O . THR A 1 79 ? 0.112 -17.812 -8.743 1.00 96.44 79 THR A O 1
ATOM 586 N N . ASP A 1 80 ? -1.129 -19.189 -7.470 1.00 95.38 80 ASP A N 1
ATOM 587 C CA . ASP A 1 80 ? -2.077 -18.185 -6.996 1.00 95.38 80 ASP A CA 1
ATOM 588 C C . ASP A 1 80 ? -1.587 -17.650 -5.637 1.00 95.38 80 ASP A C 1
ATOM 590 O O . ASP A 1 80 ? -1.351 -18.459 -4.735 1.00 95.38 80 ASP A O 1
ATOM 594 N N . PRO A 1 81 ? -1.445 -16.324 -5.448 1.00 94.69 81 PRO A N 1
ATOM 595 C CA . PRO A 1 81 ? -1.058 -15.742 -4.158 1.00 94.69 81 PRO A CA 1
ATOM 596 C C . PRO A 1 81 ? -2.070 -16.002 -3.025 1.00 94.69 81 PRO A C 1
ATOM 598 O O . PRO A 1 81 ? -1.760 -15.767 -1.859 1.00 94.69 81 PRO A O 1
ATOM 601 N N . GLY A 1 82 ? -3.286 -16.459 -3.340 1.00 95.50 82 GLY A N 1
ATOM 602 C CA . GLY A 1 82 ? -4.307 -16.841 -2.361 1.00 95.50 82 GLY A CA 1
ATOM 603 C C . GLY A 1 82 ? -5.021 -15.669 -1.684 1.00 95.50 82 GLY A C 1
ATOM 604 O O . GLY A 1 82 ? -5.763 -15.888 -0.729 1.00 95.50 82 GLY A O 1
ATOM 605 N N . VAL A 1 83 ? -4.813 -14.438 -2.160 1.00 97.12 83 VAL A N 1
ATOM 606 C CA . VAL A 1 83 ? -5.391 -13.194 -1.625 1.00 97.12 83 VAL A CA 1
ATOM 607 C C . VAL A 1 83 ? -5.843 -12.262 -2.750 1.00 97.12 83 VAL A C 1
ATOM 609 O O . VAL A 1 83 ? -5.406 -12.421 -3.890 1.00 97.12 83 VAL A O 1
ATOM 612 N N . ASP A 1 84 ? -6.671 -11.269 -2.426 1.00 98.06 84 ASP A N 1
ATOM 613 C CA . ASP A 1 84 ? -7.106 -10.241 -3.377 1.00 98.06 84 ASP A CA 1
ATOM 614 C C . ASP A 1 84 ? -6.644 -8.856 -2.927 1.00 98.06 84 ASP A C 1
ATOM 616 O O . ASP A 1 84 ? -6.965 -8.420 -1.819 1.00 98.06 84 ASP A O 1
ATOM 620 N N . ILE A 1 85 ? -5.948 -8.118 -3.796 1.00 98.62 85 ILE A N 1
ATOM 621 C CA . ILE A 1 85 ? -5.778 -6.675 -3.596 1.00 98.62 85 ILE A CA 1
ATOM 622 C C . ILE A 1 85 ? -7.138 -6.007 -3.809 1.00 98.62 85 ILE A C 1
ATOM 624 O O . ILE A 1 85 ? -7.791 -6.247 -4.820 1.00 98.62 85 ILE A O 1
ATOM 628 N N . VAL A 1 86 ? -7.577 -5.165 -2.871 1.00 98.75 86 VAL A N 1
ATOM 629 C CA . VAL A 1 86 ? -8.908 -4.521 -2.938 1.00 98.75 86 VAL A CA 1
ATOM 630 C C . VAL A 1 86 ? -8.870 -3.000 -2.922 1.00 98.75 86 VAL A C 1
ATOM 632 O O . VAL A 1 86 ? -9.885 -2.353 -3.173 1.00 98.75 86 VAL A O 1
ATOM 635 N N . SER A 1 87 ? -7.721 -2.413 -2.609 1.00 98.88 87 SER A N 1
ATOM 636 C CA . SER A 1 87 ? -7.538 -0.968 -2.549 1.00 98.88 87 SER A CA 1
ATOM 637 C C . SER A 1 87 ? -6.064 -0.605 -2.636 1.00 98.88 87 SER A C 1
ATOM 639 O O . SER A 1 87 ? -5.183 -1.405 -2.308 1.00 98.88 87 SER A O 1
ATOM 641 N N . ILE A 1 88 ? -5.806 0.619 -3.088 1.00 98.94 88 ILE A N 1
ATOM 642 C CA . ILE A 1 88 ? -4.465 1.167 -3.244 1.00 98.94 88 ILE A CA 1
ATOM 643 C C . ILE A 1 88 ? -4.363 2.508 -2.516 1.00 98.94 88 ILE A C 1
ATOM 645 O O . ILE A 1 88 ? -5.246 3.356 -2.637 1.00 98.94 88 ILE A O 1
ATOM 649 N N . TYR A 1 89 ? -3.241 2.731 -1.840 1.00 98.88 89 TYR A N 1
ATOM 650 C CA . TYR A 1 89 ? -2.717 4.055 -1.519 1.00 98.88 89 TYR A CA 1
ATOM 651 C C . TYR A 1 89 ? -1.327 4.214 -2.146 1.00 98.88 89 TYR A C 1
ATOM 653 O O . TYR A 1 89 ? -0.466 3.346 -1.982 1.00 98.88 89 TYR A O 1
ATOM 661 N N . ALA A 1 90 ? -1.118 5.335 -2.835 1.00 98.75 90 ALA A N 1
ATOM 662 C CA . ALA A 1 90 ? 0.155 5.726 -3.431 1.00 98.75 90 ALA A CA 1
ATOM 663 C C . ALA A 1 90 ? 0.558 7.105 -2.892 1.00 98.75 90 ALA A C 1
ATOM 665 O O . ALA A 1 90 ? -0.149 8.081 -3.136 1.00 98.75 90 ALA A O 1
ATOM 666 N N . ASP A 1 91 ? 1.675 7.188 -2.169 1.00 98.69 91 ASP A N 1
ATOM 667 C CA . ASP A 1 91 ? 2.105 8.431 -1.510 1.00 98.69 91 ASP A CA 1
ATOM 668 C C . ASP A 1 91 ? 2.559 9.508 -2.504 1.00 98.69 91 ASP A C 1
ATOM 670 O O . ASP A 1 91 ? 2.216 10.679 -2.362 1.00 98.69 91 ASP A O 1
ATOM 674 N N . GLN A 1 92 ? 3.309 9.123 -3.541 1.00 98.56 92 GLN A N 1
ATOM 675 C CA . GLN A 1 92 ? 3.733 10.028 -4.610 1.00 98.56 92 GLN A CA 1
ATOM 676 C C . GLN A 1 92 ? 3.351 9.477 -5.986 1.00 98.56 92 GLN A C 1
ATOM 678 O O . GLN A 1 92 ? 3.336 8.267 -6.226 1.00 98.56 92 GLN A O 1
ATOM 683 N N . ARG A 1 93 ? 3.056 10.403 -6.904 1.00 97.88 93 ARG A N 1
ATOM 684 C CA . ARG A 1 93 ? 2.599 10.129 -8.271 1.00 97.88 93 ARG A CA 1
ATOM 685 C C . ARG A 1 93 ? 3.608 10.710 -9.281 1.00 97.88 93 ARG A C 1
ATOM 687 O O . ARG A 1 93 ? 3.492 11.891 -9.614 1.00 97.88 93 ARG A O 1
ATOM 694 N N . PRO A 1 94 ? 4.652 9.978 -9.730 1.00 96.12 94 PRO A N 1
ATOM 695 C CA . PRO A 1 94 ? 5.761 10.531 -10.528 1.00 96.12 94 PRO A CA 1
ATOM 696 C C . PRO A 1 94 ? 5.411 10.778 -12.015 1.00 96.12 94 PRO A C 1
ATOM 698 O O . PRO A 1 94 ? 6.167 10.431 -12.926 1.00 96.12 94 PRO A O 1
ATOM 701 N N . GLY A 1 95 ? 4.260 11.403 -12.278 1.00 95.75 95 GLY A N 1
ATOM 702 C CA . GLY A 1 95 ? 3.816 11.805 -13.612 1.00 95.75 95 GLY A CA 1
ATOM 703 C C . GLY A 1 95 ? 3.757 10.636 -14.598 1.00 95.75 95 GLY A C 1
ATOM 704 O O . GLY A 1 95 ? 3.140 9.615 -14.329 1.00 95.75 95 GLY A O 1
ATOM 705 N N . LYS A 1 96 ? 4.416 10.775 -15.755 1.00 96.00 96 LYS A N 1
ATOM 706 C CA . LYS A 1 96 ? 4.348 9.788 -16.853 1.00 96.00 96 LYS A CA 1
ATOM 707 C C . LYS A 1 96 ? 4.926 8.408 -16.511 1.00 96.00 96 LYS A C 1
ATOM 709 O O . LYS A 1 96 ? 4.607 7.451 -17.204 1.00 96.00 96 LYS A O 1
ATOM 714 N N . ALA A 1 97 ? 5.800 8.311 -15.508 1.00 96.81 97 ALA A N 1
ATOM 715 C CA . ALA A 1 97 ? 6.411 7.041 -15.105 1.00 96.81 97 ALA A CA 1
ATOM 716 C C . ALA A 1 97 ? 5.523 6.221 -14.153 1.00 96.81 97 ALA A C 1
ATOM 718 O O . ALA A 1 97 ? 5.841 5.072 -13.849 1.00 96.81 97 ALA A O 1
ATOM 719 N N . ASP A 1 98 ? 4.447 6.828 -13.657 1.00 98.38 98 ASP A N 1
ATOM 720 C CA . ASP A 1 98 ? 3.534 6.247 -12.688 1.00 98.38 98 ASP A CA 1
ATOM 721 C C . ASP A 1 98 ? 2.655 5.155 -13.307 1.00 98.38 98 ASP A C 1
ATOM 723 O O . ASP A 1 98 ? 1.986 5.364 -14.318 1.00 98.38 98 ASP A O 1
ATOM 727 N N . MET A 1 99 ? 2.636 3.983 -12.681 1.00 98.50 99 MET A N 1
ATOM 728 C CA . MET A 1 99 ? 1.882 2.824 -13.156 1.00 98.50 99 MET A CA 1
ATOM 729 C C . MET A 1 99 ? 0.543 2.624 -12.452 1.00 98.50 99 MET A C 1
ATOM 731 O O . MET A 1 99 ? -0.264 1.808 -12.895 1.00 98.50 99 MET A O 1
ATOM 735 N N . THR A 1 100 ? 0.270 3.327 -11.358 1.00 98.56 100 THR A N 1
ATOM 736 C CA . THR A 1 100 ? -0.891 3.022 -10.512 1.00 98.56 100 THR A CA 1
ATOM 737 C C . THR A 1 100 ? -2.221 3.253 -11.216 1.00 98.56 100 THR A C 1
ATOM 739 O O . THR A 1 100 ? -3.139 2.484 -10.969 1.00 98.56 100 THR A O 1
ATOM 742 N N . ASP A 1 101 ? -2.349 4.245 -12.105 1.00 98.38 101 ASP A N 1
ATOM 743 C CA . ASP A 1 101 ? -3.612 4.471 -12.829 1.00 98.38 101 ASP A CA 1
ATOM 744 C C . ASP A 1 101 ? -3.866 3.336 -13.831 1.00 98.38 101 ASP A C 1
ATOM 746 O O . ASP A 1 101 ? -4.990 2.852 -13.973 1.00 98.38 101 ASP A O 1
ATOM 750 N N . ALA A 1 102 ? -2.802 2.852 -14.482 1.00 98.19 102 ALA A N 1
ATOM 751 C CA . ALA A 1 102 ? -2.871 1.694 -15.365 1.00 98.19 102 ALA A CA 1
ATOM 752 C C . ALA A 1 102 ? -3.236 0.419 -14.585 1.00 98.19 102 ALA A C 1
ATOM 754 O O . ALA A 1 102 ? -4.125 -0.318 -15.011 1.00 98.19 102 ALA A O 1
ATOM 755 N N . ILE A 1 103 ? -2.618 0.196 -13.419 1.00 98.44 103 ILE A N 1
ATOM 756 C CA . ILE A 1 103 ? -2.938 -0.917 -12.509 1.00 98.44 103 ILE A CA 1
ATOM 757 C C . ILE A 1 103 ? -4.388 -0.809 -12.019 1.00 98.44 103 ILE A C 1
ATOM 759 O O . ILE A 1 103 ? -5.156 -1.761 -12.135 1.00 98.44 103 ILE A O 1
ATOM 763 N N . SER A 1 104 ? -4.793 0.360 -11.522 1.00 98.56 104 SER A N 1
ATOM 764 C CA . SER A 1 104 ? -6.149 0.640 -11.041 1.00 98.56 104 SER A CA 1
ATOM 765 C C . SER A 1 104 ? -7.190 0.313 -12.106 1.00 98.56 104 SER A C 1
ATOM 767 O O . SER A 1 104 ? -8.144 -0.412 -11.828 1.00 98.56 104 SER A O 1
ATOM 769 N N . LYS A 1 105 ? -6.972 0.761 -13.347 1.00 98.56 105 LYS A N 1
ATOM 770 C CA . LYS A 1 105 ? -7.870 0.480 -14.469 1.00 98.56 105 LYS A CA 1
ATOM 771 C C . LYS A 1 105 ? -7.899 -1.004 -14.839 1.00 98.56 105 LYS A C 1
ATOM 773 O O . LYS A 1 105 ? -8.983 -1.543 -15.048 1.00 98.56 105 LYS A O 1
ATOM 778 N N . ALA A 1 106 ? -6.738 -1.655 -14.932 1.00 98.00 106 ALA A N 1
ATOM 779 C CA . ALA A 1 106 ? -6.635 -3.056 -15.341 1.00 98.00 106 ALA A CA 1
ATOM 780 C C . ALA A 1 106 ? -7.307 -4.007 -14.337 1.00 98.00 106 ALA A C 1
ATOM 782 O O . ALA A 1 106 ? -8.033 -4.914 -14.739 1.00 98.00 106 ALA A O 1
ATOM 783 N N . TYR A 1 107 ? -7.119 -3.753 -13.041 1.00 97.81 107 TYR A N 1
ATOM 784 C CA . TYR A 1 107 ? -7.586 -4.622 -11.957 1.00 97.81 107 TYR A CA 1
ATOM 785 C C . TYR A 1 107 ? -8.830 -4.092 -11.232 1.00 97.81 107 TYR A C 1
ATOM 787 O O . TYR A 1 107 ? -9.288 -4.699 -10.269 1.00 97.81 107 TYR A O 1
ATOM 795 N N . LYS A 1 108 ? -9.407 -2.975 -11.698 1.00 98.12 108 LYS A N 1
ATOM 796 C CA . LYS A 1 108 ? -10.590 -2.316 -11.112 1.00 98.12 108 LYS A CA 1
ATOM 797 C C . LYS A 1 108 ? -10.403 -1.981 -9.625 1.00 98.12 108 LYS A C 1
ATOM 799 O O . LYS A 1 108 ? -11.314 -2.153 -8.818 1.00 98.12 108 LYS A O 1
ATOM 804 N N . LEU A 1 109 ? -9.212 -1.497 -9.274 1.00 98.56 109 LEU A N 1
ATOM 805 C CA . LEU A 1 109 ? -8.830 -1.194 -7.895 1.00 98.56 109 LEU A CA 1
ATOM 806 C C . LEU A 1 109 ? -9.035 0.292 -7.583 1.00 98.56 109 LEU A C 1
ATOM 808 O O . LEU A 1 109 ? -8.469 1.131 -8.288 1.00 98.56 109 LEU A O 1
ATOM 812 N N . PRO A 1 110 ? -9.781 0.653 -6.528 1.00 98.69 110 PRO A N 1
ATOM 813 C CA . PRO A 1 110 ? -9.878 2.039 -6.094 1.00 98.69 110 PRO A CA 1
ATOM 814 C C . PRO A 1 110 ? -8.539 2.535 -5.527 1.00 98.69 110 PRO A C 1
ATOM 816 O O . PRO A 1 110 ? -7.885 1.843 -4.741 1.00 98.69 110 PRO A O 1
ATOM 819 N N . VAL A 1 111 ? -8.156 3.757 -5.906 1.00 98.81 111 VAL A N 1
ATOM 820 C CA . VAL A 1 111 ? -6.978 4.462 -5.381 1.00 98.81 111 VAL A CA 1
ATOM 821 C C . VAL A 1 111 ? -7.450 5.555 -4.430 1.00 98.81 111 VAL A C 1
ATOM 823 O O . VAL A 1 111 ? -8.208 6.445 -4.816 1.00 98.81 111 VAL A O 1
ATOM 826 N N . PHE A 1 112 ? -7.004 5.490 -3.183 1.00 98.75 112 PHE A N 1
ATOM 827 C CA . PHE A 1 112 ? -7.397 6.411 -2.128 1.00 98.75 112 PHE A CA 1
ATOM 828 C C . PHE A 1 112 ? -6.290 7.410 -1.800 1.00 98.75 112 PHE A C 1
ATOM 830 O O . PHE A 1 112 ? -5.102 7.145 -1.976 1.00 98.75 112 PHE A O 1
ATOM 837 N N . LYS A 1 113 ? -6.701 8.573 -1.284 1.00 98.06 113 LYS A N 1
ATOM 838 C CA . LYS A 1 113 ? -5.796 9.672 -0.912 1.00 98.06 113 LYS A CA 1
ATOM 839 C C . LYS A 1 113 ? -5.160 9.498 0.464 1.00 98.06 113 LYS A C 1
ATOM 841 O O . LYS A 1 113 ? -4.203 10.199 0.770 1.00 98.06 113 LYS A O 1
ATOM 846 N N . THR A 1 114 ? -5.700 8.613 1.297 1.00 98.62 114 THR A N 1
ATOM 847 C CA . THR A 1 114 ? -5.201 8.356 2.650 1.00 98.62 114 THR A CA 1
ATOM 848 C C . THR A 1 114 ? -5.079 6.855 2.893 1.00 98.62 114 THR A C 1
ATOM 850 O O . THR A 1 114 ? -5.837 6.059 2.329 1.00 98.62 114 THR A O 1
ATOM 853 N N . ILE A 1 115 ? -4.141 6.465 3.759 1.00 98.81 115 ILE A N 1
ATOM 854 C CA . ILE A 1 115 ? -3.983 5.071 4.196 1.00 98.81 115 ILE A CA 1
ATOM 855 C C . ILE A 1 115 ? -5.260 4.592 4.888 1.00 98.81 115 ILE A C 1
ATOM 857 O O . ILE A 1 115 ? -5.715 3.477 4.643 1.00 98.81 115 ILE A O 1
ATOM 861 N N . ASN A 1 116 ? -5.881 5.462 5.687 1.00 98.62 116 ASN A N 1
ATOM 862 C CA . ASN A 1 116 ? -7.166 5.201 6.318 1.00 98.62 116 ASN A CA 1
ATOM 863 C C . ASN A 1 116 ? -8.230 4.739 5.314 1.00 98.62 116 ASN A C 1
ATOM 865 O O . ASN A 1 116 ? -8.833 3.682 5.491 1.00 98.62 116 ASN A O 1
ATOM 869 N N . ASP A 1 117 ? -8.448 5.519 4.256 1.00 98.69 117 ASP A N 1
ATOM 870 C CA . ASP A 1 117 ? -9.517 5.244 3.299 1.00 98.69 117 ASP A CA 1
ATOM 871 C C . ASP A 1 117 ? -9.208 4.001 2.462 1.00 98.69 117 ASP A C 1
ATOM 873 O O . ASP A 1 117 ? -10.127 3.254 2.132 1.00 98.69 117 ASP A O 1
ATOM 877 N N . ALA A 1 118 ? -7.927 3.720 2.191 1.00 98.81 118 ALA A N 1
ATOM 878 C CA . ALA A 1 118 ? -7.510 2.465 1.570 1.00 98.81 118 ALA A CA 1
ATOM 879 C C . ALA A 1 118 ? -7.823 1.255 2.463 1.00 98.81 118 ALA A C 1
ATOM 881 O O . ALA A 1 118 ? -8.419 0.284 1.996 1.00 98.81 118 ALA A O 1
ATOM 882 N N . LEU A 1 119 ? -7.492 1.319 3.753 1.00 98.81 119 LEU A N 1
ATOM 883 C CA . LEU A 1 119 ? -7.766 0.252 4.724 1.00 98.81 119 LEU A CA 1
ATOM 884 C C . LEU A 1 119 ? -9.269 0.071 5.004 1.00 98.81 119 LEU A C 1
ATOM 886 O O . LEU A 1 119 ? -9.723 -1.037 5.300 1.00 98.81 119 LEU A O 1
ATOM 890 N N . CYS A 1 120 ? -10.053 1.144 4.916 1.00 98.75 120 CYS A N 1
ATOM 891 C CA . CYS A 1 120 ? -11.508 1.119 5.067 1.00 98.75 120 CYS A CA 1
ATOM 892 C C . CYS A 1 120 ? -12.260 0.877 3.749 1.00 98.75 120 CYS A C 1
ATOM 894 O O . CYS A 1 120 ? -13.479 0.718 3.770 1.00 98.75 120 CYS A O 1
ATOM 896 N N . VAL A 1 121 ? -11.557 0.859 2.612 1.00 98.25 121 VAL A N 1
ATOM 897 C CA . VAL A 1 121 ? -12.124 0.758 1.256 1.00 98.25 121 VAL A CA 1
ATOM 898 C C . VAL A 1 121 ? -13.254 1.786 1.047 1.00 98.25 121 VAL A C 1
ATOM 900 O O . VAL A 1 121 ? -14.341 1.468 0.575 1.00 98.25 121 VAL A O 1
ATOM 903 N N . GLY A 1 122 ? -13.014 3.032 1.471 1.00 91.88 122 GLY A N 1
ATOM 904 C CA . GLY A 1 122 ? -13.978 4.143 1.415 1.00 91.88 122 GLY A CA 1
ATOM 905 C C . GLY A 1 122 ? -15.079 4.127 2.489 1.00 91.88 122 GLY A C 1
ATOM 906 O O . GLY A 1 122 ? -15.911 5.032 2.522 1.00 91.88 122 GLY A O 1
ATOM 907 N N . GLY A 1 123 ? -15.099 3.119 3.366 1.00 96.31 123 GLY A N 1
ATOM 908 C CA . GLY A 1 123 ? -16.013 3.017 4.504 1.00 96.31 123 GLY A CA 1
ATOM 909 C C . GLY A 1 123 ? -15.517 3.716 5.777 1.00 96.31 123 GLY A C 1
ATOM 910 O O . GLY A 1 123 ? -14.519 4.431 5.785 1.00 96.31 123 GLY A O 1
ATOM 911 N N . LYS A 1 124 ? -16.218 3.482 6.896 1.00 95.00 124 LYS A N 1
ATOM 912 C CA . LYS A 1 124 ? -15.896 4.080 8.212 1.00 95.00 124 LYS A CA 1
ATOM 913 C C . LYS A 1 124 ? -14.982 3.210 9.090 1.00 95.00 124 LYS A C 1
ATOM 915 O O . LYS A 1 124 ? -14.332 3.724 10.004 1.00 95.00 124 LYS A O 1
ATOM 920 N N . SER A 1 125 ? -14.936 1.905 8.833 1.00 97.25 125 SER A N 1
ATOM 921 C CA . SER A 1 125 ? -14.212 0.904 9.626 1.00 97.25 125 SER A CA 1
ATOM 922 C C . SER A 1 125 ? -13.296 0.051 8.749 1.00 97.25 125 SER A C 1
ATOM 924 O O . SER A 1 125 ? -13.461 -0.010 7.532 1.00 97.25 125 SER A O 1
ATOM 926 N N . LEU A 1 126 ? -12.286 -0.570 9.363 1.00 98.56 126 LEU A N 1
ATOM 927 C CA . LEU A 1 126 ? -11.310 -1.433 8.696 1.00 98.56 126 LEU A CA 1
ATOM 928 C C . LEU A 1 126 ? -12.001 -2.562 7.911 1.00 98.56 126 LEU A C 1
ATOM 930 O O . LEU A 1 126 ? -12.624 -3.443 8.509 1.00 98.56 126 LEU A O 1
ATOM 934 N N . ALA A 1 127 ? -11.818 -2.578 6.591 1.00 98.56 127 ALA A N 1
ATOM 935 C CA . ALA A 1 127 ? -12.508 -3.478 5.664 1.00 98.56 127 ALA A CA 1
ATOM 936 C C . ALA A 1 127 ? -11.572 -4.472 4.945 1.00 98.56 127 ALA A C 1
ATOM 938 O O . ALA A 1 127 ? -12.029 -5.225 4.087 1.00 98.56 127 ALA A O 1
ATOM 939 N N . VAL A 1 128 ? -10.282 -4.479 5.292 1.00 98.75 128 VAL A N 1
ATOM 940 C CA . VAL A 1 128 ? -9.263 -5.402 4.758 1.00 98.75 128 VAL A CA 1
ATOM 941 C C . VAL A 1 128 ? -8.789 -6.391 5.818 1.00 98.75 128 VAL A C 1
ATOM 943 O O . VAL A 1 128 ? -8.910 -6.119 7.007 1.00 98.75 128 VAL A O 1
ATOM 946 N N . ASP A 1 129 ? -8.246 -7.526 5.403 1.00 98.75 129 ASP A N 1
ATOM 947 C CA . ASP A 1 129 ? -7.758 -8.621 6.249 1.00 98.75 129 ASP A CA 1
ATOM 948 C C . ASP A 1 129 ? -6.233 -8.643 6.394 1.00 98.75 129 ASP A C 1
ATOM 950 O O . ASP A 1 129 ? -5.721 -9.329 7.273 1.00 98.75 129 ASP A O 1
ATOM 954 N N . ALA A 1 130 ? -5.512 -7.885 5.564 1.00 98.75 130 ALA A N 1
ATOM 955 C CA . ALA A 1 130 ? -4.079 -7.635 5.694 1.00 98.75 130 ALA A CA 1
ATOM 956 C C . ALA A 1 130 ? -3.671 -6.335 4.979 1.00 98.75 130 ALA A C 1
ATOM 958 O O . ALA A 1 130 ? -4.435 -5.768 4.189 1.00 98.75 130 ALA A O 1
ATOM 959 N N . VAL A 1 131 ? -2.443 -5.876 5.230 1.00 98.88 131 VAL A N 1
ATOM 960 C CA . VAL A 1 131 ? -1.839 -4.735 4.527 1.00 98.88 131 VAL A CA 1
ATOM 961 C C . VAL A 1 131 ? -0.492 -5.130 3.927 1.00 98.88 131 VAL A C 1
ATOM 963 O O . VAL A 1 131 ? 0.373 -5.657 4.627 1.00 98.88 131 VAL A O 1
ATOM 966 N N . LEU A 1 132 ? -0.306 -4.836 2.640 1.00 98.75 132 LEU A N 1
ATOM 967 C CA . LEU A 1 132 ? 0.962 -4.933 1.923 1.00 98.75 132 LEU A CA 1
ATOM 968 C C . LEU A 1 132 ? 1.603 -3.534 1.873 1.00 98.75 132 LEU A C 1
ATOM 970 O O . LEU A 1 132 ? 1.230 -2.714 1.034 1.00 98.75 132 LEU A O 1
ATOM 974 N N . SER A 1 133 ? 2.526 -3.248 2.799 1.00 98.75 133 SER A N 1
ATOM 975 C CA . SER A 1 133 ? 3.208 -1.952 2.940 1.00 98.75 133 SER A CA 1
ATOM 976 C C . SER A 1 133 ? 4.592 -1.972 2.288 1.00 98.75 133 SER A C 1
ATOM 978 O O . SER A 1 133 ? 5.480 -2.697 2.738 1.00 98.75 133 SER A O 1
ATOM 980 N N . ILE A 1 134 ? 4.794 -1.166 1.241 1.00 98.69 134 ILE A N 1
ATOM 981 C CA . ILE A 1 134 ? 6.030 -1.134 0.446 1.00 98.69 134 ILE A CA 1
ATOM 982 C C . ILE A 1 134 ? 6.601 0.287 0.408 1.00 98.69 134 ILE A C 1
ATOM 984 O O . ILE A 1 134 ? 6.135 1.154 -0.332 1.00 98.69 134 ILE A O 1
ATOM 988 N N . GLY A 1 135 ? 7.621 0.536 1.231 1.00 97.62 135 GLY A N 1
ATOM 989 C CA . GLY A 1 135 ? 8.177 1.873 1.443 1.00 97.62 135 GLY A CA 1
ATOM 990 C C . GLY A 1 135 ? 9.590 2.072 0.903 1.00 97.62 135 GLY A C 1
ATOM 991 O O . GLY A 1 135 ? 10.514 2.271 1.695 1.00 97.62 135 GLY A O 1
ATOM 992 N N . GLU A 1 136 ? 9.751 2.051 -0.420 1.00 97.00 136 GLU A N 1
ATOM 993 C CA . GLU A 1 136 ? 11.041 2.191 -1.109 1.00 97.00 136 GLU A CA 1
ATOM 994 C C . GLU A 1 136 ? 10.899 2.976 -2.426 1.00 97.00 136 GLU A C 1
ATOM 996 O O . GLU A 1 136 ? 9.878 2.893 -3.106 1.00 97.00 136 GLU A O 1
ATOM 1001 N N . HIS A 1 137 ? 11.941 3.726 -2.800 1.00 97.31 137 HIS A N 1
ATOM 1002 C CA . HIS A 1 137 ? 11.931 4.759 -3.845 1.00 97.31 137 HIS A CA 1
ATOM 1003 C C . HIS A 1 137 ? 10.973 5.928 -3.573 1.00 97.31 137 HIS A C 1
ATOM 1005 O O . HIS A 1 137 ? 10.229 5.948 -2.593 1.00 97.31 137 HIS A O 1
ATOM 1011 N N . GLY A 1 138 ? 11.026 6.929 -4.453 1.00 96.44 138 GLY A N 1
ATOM 1012 C CA . GLY A 1 138 ? 10.360 8.220 -4.298 1.00 96.44 138 GLY A CA 1
ATOM 1013 C C . GLY A 1 138 ? 11.344 9.321 -3.918 1.00 96.44 138 GLY A C 1
ATOM 1014 O O . GLY A 1 138 ? 12.529 9.075 -3.687 1.00 96.44 138 GLY A O 1
ATOM 1015 N N . SER A 1 139 ? 10.843 10.551 -3.873 1.00 97.62 139 SER A N 1
ATOM 1016 C CA . SER A 1 139 ? 11.614 11.716 -3.450 1.00 97.62 139 SER A CA 1
ATOM 1017 C C . SER A 1 139 ? 11.346 11.986 -1.973 1.00 97.62 139 SER A C 1
ATOM 1019 O O . SER A 1 139 ? 10.289 12.501 -1.612 1.00 97.62 139 SER A O 1
ATOM 1021 N N . TYR A 1 140 ? 12.287 11.604 -1.111 1.00 98.06 140 TYR A N 1
ATOM 1022 C CA . TYR A 1 140 ? 12.230 11.867 0.328 1.00 98.06 140 TYR A CA 1
ATOM 1023 C C . TYR A 1 140 ? 13.533 12.525 0.798 1.00 98.06 140 TYR A C 1
ATOM 1025 O O . TYR A 1 140 ? 14.588 12.281 0.200 1.00 98.06 140 TYR A O 1
ATOM 1033 N N . PRO A 1 141 ? 13.499 13.333 1.874 1.00 97.75 141 PRO A N 1
ATOM 1034 C CA . PRO A 1 141 ? 14.703 13.937 2.433 1.00 97.75 141 PRO A CA 1
ATOM 1035 C C . PRO A 1 141 ? 15.727 12.886 2.871 1.00 97.75 141 PRO A C 1
ATOM 1037 O O . PRO A 1 141 ? 15.388 11.725 3.103 1.00 97.75 141 PRO A O 1
ATOM 1040 N N . ARG A 1 142 ? 16.980 13.304 3.049 1.00 97.81 142 ARG A N 1
ATOM 1041 C CA . ARG A 1 142 ? 18.055 12.443 3.558 1.00 97.81 142 ARG A CA 1
ATOM 1042 C C . ARG A 1 142 ? 18.485 12.851 4.966 1.00 97.81 142 ARG A C 1
ATOM 1044 O O . ARG A 1 142 ? 18.244 13.978 5.397 1.00 97.81 142 ARG A O 1
ATOM 1051 N N . THR A 1 143 ? 19.047 11.911 5.718 1.00 96.56 143 THR A N 1
ATOM 1052 C CA . THR A 1 143 ? 19.788 12.193 6.957 1.00 96.56 143 THR A CA 1
ATOM 1053 C C . THR A 1 143 ? 21.181 12.734 6.623 1.00 96.56 143 THR A C 1
ATOM 1055 O O . THR A 1 143 ? 21.615 12.664 5.473 1.00 96.56 143 THR A O 1
ATOM 1058 N N . GLU A 1 144 ? 21.903 13.233 7.627 1.00 96.12 144 GLU A N 1
ATOM 1059 C CA . GLU A 1 144 ? 23.311 13.648 7.489 1.00 96.12 144 GLU A CA 1
ATOM 1060 C C . GLU A 1 144 ? 24.217 12.489 7.043 1.00 96.12 144 GLU A C 1
ATOM 1062 O O . GLU A 1 144 ? 25.167 12.687 6.296 1.00 96.12 144 GLU A O 1
ATOM 1067 N N . LEU A 1 145 ? 23.855 11.254 7.409 1.00 95.06 145 LEU A N 1
ATOM 1068 C CA . LEU A 1 145 ? 24.521 10.020 6.977 1.00 95.06 145 LEU A CA 1
ATOM 1069 C C . LEU A 1 145 ? 24.118 9.579 5.555 1.00 95.06 145 LEU A C 1
ATOM 1071 O O . LEU A 1 145 ? 24.468 8.486 5.115 1.00 95.06 145 LEU A O 1
ATOM 1075 N N . GLY A 1 146 ? 23.318 10.379 4.844 1.00 95.75 146 GLY A N 1
ATOM 1076 C CA . GLY A 1 146 ? 22.882 10.108 3.475 1.00 95.75 146 GLY A CA 1
ATOM 1077 C C . GLY A 1 146 ? 21.744 9.090 3.337 1.00 95.75 146 GLY A C 1
ATOM 1078 O O . GLY A 1 146 ? 21.329 8.802 2.210 1.00 95.75 146 GLY A O 1
ATOM 1079 N N . GLN A 1 147 ? 21.193 8.569 4.437 1.00 96.00 147 GLN A N 1
ATOM 1080 C CA . GLN A 1 147 ? 20.071 7.625 4.401 1.00 96.00 147 GLN A CA 1
ATOM 1081 C C . GLN A 1 147 ? 18.788 8.342 3.977 1.00 96.00 147 GLN A C 1
ATOM 1083 O O . GLN A 1 147 ? 18.475 9.418 4.483 1.00 96.00 147 GLN A O 1
ATOM 1088 N N . VAL A 1 148 ? 18.016 7.743 3.074 1.00 97.06 148 VAL A N 1
ATOM 1089 C CA . VAL A 1 148 ? 16.719 8.294 2.665 1.00 97.06 148 VAL A CA 1
ATOM 1090 C C . VAL A 1 148 ? 15.699 8.099 3.790 1.00 97.06 148 VAL A C 1
ATOM 1092 O O . VAL A 1 148 ? 15.519 6.988 4.293 1.00 97.06 148 VAL A O 1
ATOM 1095 N N . LYS A 1 149 ? 15.002 9.173 4.168 1.00 97.31 149 LYS A N 1
ATOM 1096 C CA . LYS A 1 149 ? 13.963 9.192 5.206 1.00 97.31 149 LYS A CA 1
ATOM 1097 C C . LYS A 1 149 ? 12.641 8.639 4.671 1.00 97.31 149 LYS A C 1
ATOM 1099 O O . LYS A 1 149 ? 11.638 9.345 4.599 1.00 97.31 149 LYS A O 1
ATOM 1104 N N . TYR A 1 150 ? 12.651 7.373 4.261 1.00 97.88 150 TYR A N 1
ATOM 1105 C CA . TYR A 1 150 ? 11.451 6.699 3.775 1.00 97.88 150 TYR A CA 1
ATOM 1106 C C . TYR A 1 150 ? 10.352 6.665 4.856 1.00 97.88 150 TYR A C 1
ATOM 1108 O O . TYR A 1 150 ? 10.655 6.414 6.027 1.00 97.88 150 TYR A O 1
ATOM 1116 N N . PRO A 1 151 ? 9.071 6.854 4.490 1.00 97.88 151 PRO A N 1
ATOM 1117 C CA . PRO A 1 151 ? 7.978 7.087 5.434 1.00 97.88 151 PRO A CA 1
ATOM 1118 C C . PRO A 1 151 ? 7.416 5.794 6.053 1.00 97.88 151 PRO A C 1
ATOM 1120 O O . PRO A 1 151 ? 6.254 5.761 6.444 1.00 97.88 151 PRO A O 1
ATOM 1123 N N . ARG A 1 152 ? 8.211 4.721 6.161 1.00 97.75 152 ARG A N 1
ATOM 1124 C CA . ARG A 1 152 ? 7.743 3.392 6.609 1.00 97.75 152 ARG A CA 1
ATOM 1125 C C . ARG A 1 152 ? 7.118 3.420 8.006 1.00 97.75 152 ARG A C 1
ATOM 1127 O O . ARG A 1 152 ? 6.038 2.871 8.200 1.00 97.75 152 ARG A O 1
ATOM 1134 N N . LYS A 1 153 ? 7.708 4.170 8.942 1.00 97.50 153 LYS A N 1
ATOM 1135 C CA . LYS A 1 153 ? 7.117 4.391 10.269 1.00 97.50 153 LYS A CA 1
ATOM 1136 C C . LYS A 1 153 ? 5.800 5.166 10.211 1.00 97.50 153 LYS A C 1
ATOM 1138 O O . LYS A 1 153 ? 4.853 4.761 10.870 1.00 97.50 153 LYS A O 1
ATOM 1143 N N . ARG A 1 154 ? 5.715 6.230 9.398 1.00 97.88 154 ARG A N 1
ATOM 1144 C CA . ARG A 1 154 ? 4.465 6.987 9.197 1.00 97.88 154 ARG A CA 1
ATOM 1145 C C . ARG A 1 154 ? 3.364 6.075 8.655 1.00 97.88 15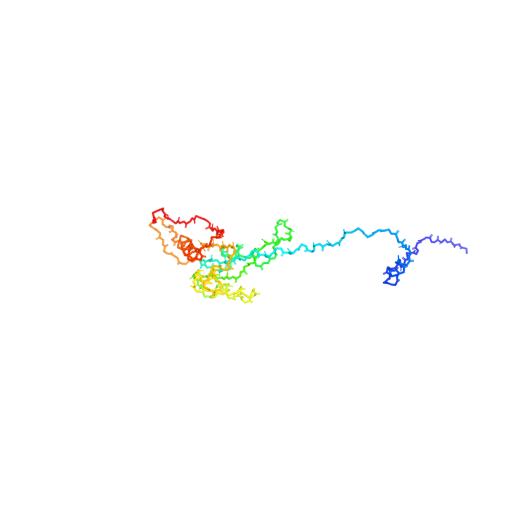4 ARG A C 1
ATOM 1147 O O . ARG A 1 154 ? 2.266 6.072 9.195 1.00 97.88 154 ARG A O 1
ATOM 1154 N N . PHE A 1 155 ? 3.670 5.280 7.628 1.00 98.62 155 PHE A N 1
ATOM 1155 C CA . PHE A 1 155 ? 2.731 4.308 7.070 1.00 98.62 155 PHE A CA 1
ATOM 1156 C C . PHE A 1 155 ? 2.226 3.346 8.146 1.00 98.62 155 PHE A C 1
ATOM 1158 O O . PHE A 1 155 ? 1.019 3.188 8.306 1.00 98.62 155 PHE A O 1
ATOM 1165 N N . PHE A 1 156 ? 3.142 2.749 8.913 1.00 98.62 156 PHE A N 1
ATOM 1166 C CA . PHE A 1 156 ? 2.801 1.840 10.004 1.00 98.62 156 PHE A CA 1
ATOM 1167 C C . PHE A 1 156 ? 1.917 2.509 11.069 1.00 98.62 156 PHE A C 1
ATOM 1169 O O . PHE A 1 156 ? 0.904 1.940 11.471 1.00 98.62 156 PHE A O 1
ATOM 1176 N N . ASP A 1 157 ? 2.249 3.731 11.490 1.00 98.56 157 ASP A N 1
ATOM 1177 C CA . ASP A 1 157 ? 1.477 4.470 12.492 1.00 98.56 157 ASP A CA 1
ATOM 1178 C C . ASP A 1 157 ? 0.061 4.799 12.004 1.00 98.56 157 ASP A C 1
ATOM 1180 O O . ASP A 1 157 ? -0.902 4.608 12.747 1.00 98.56 157 ASP A O 1
ATOM 1184 N N . GLU A 1 158 ? -0.097 5.231 10.750 1.00 98.75 158 GLU A N 1
ATOM 1185 C CA . GLU A 1 158 ? -1.409 5.501 10.145 1.00 98.75 158 GLU A CA 1
ATOM 1186 C C . GLU A 1 158 ? -2.260 4.223 10.007 1.00 98.75 158 GLU A C 1
ATOM 1188 O O . GLU A 1 158 ? -3.474 4.240 10.260 1.00 98.75 158 GLU A O 1
ATOM 1193 N N . MET A 1 159 ? -1.634 3.088 9.671 1.00 98.75 159 MET A N 1
ATOM 1194 C CA . MET A 1 159 ? -2.297 1.778 9.656 1.00 98.75 159 MET A CA 1
ATOM 1195 C C . MET A 1 159 ? -2.779 1.393 11.057 1.00 98.75 159 MET A C 1
ATOM 1197 O O . MET A 1 159 ? -3.953 1.071 11.243 1.00 98.75 159 MET A O 1
ATOM 1201 N N . VAL A 1 160 ? -1.902 1.478 12.063 1.00 98.62 160 VAL A N 1
ATOM 1202 C CA . VAL A 1 160 ? -2.228 1.147 13.458 1.00 98.62 160 VAL A CA 1
ATOM 1203 C C . VAL A 1 160 ? -3.294 2.087 14.019 1.00 98.62 160 VAL A C 1
ATOM 1205 O O . VAL A 1 160 ? -4.187 1.631 14.732 1.00 98.62 160 VAL A O 1
ATOM 1208 N N . ALA A 1 161 ? -3.265 3.377 13.681 1.00 98.69 161 ALA A N 1
ATOM 1209 C CA . ALA A 1 161 ? -4.305 4.328 14.067 1.00 98.69 161 ALA A CA 1
ATOM 1210 C C . ALA A 1 161 ? -5.681 3.919 13.508 1.00 98.69 161 ALA A C 1
ATOM 1212 O O . ALA A 1 161 ? -6.681 3.939 14.230 1.00 98.69 161 ALA A O 1
ATOM 1213 N N . THR A 1 162 ? -5.726 3.469 12.251 1.00 98.69 162 THR A N 1
ATOM 1214 C CA . THR A 1 162 ? -6.946 2.954 11.605 1.00 98.69 162 THR A CA 1
ATOM 1215 C C . THR A 1 162 ? -7.462 1.681 12.283 1.00 98.69 162 THR A C 1
ATOM 1217 O O . THR A 1 162 ? -8.663 1.559 12.549 1.00 98.69 162 THR A O 1
ATOM 1220 N N . MET A 1 163 ? -6.558 0.753 12.614 1.00 98.75 163 MET A N 1
ATOM 1221 C CA . MET A 1 163 ? -6.874 -0.491 13.326 1.00 98.75 163 MET A CA 1
ATOM 1222 C C . MET A 1 163 ? -7.416 -0.227 14.735 1.00 98.75 163 MET A C 1
ATOM 1224 O O . MET A 1 163 ? -8.475 -0.744 15.091 1.00 98.75 163 MET A O 1
ATOM 1228 N N . LYS A 1 164 ? -6.753 0.649 15.505 1.00 98.56 164 LYS A N 1
ATOM 1229 C CA . LYS A 1 164 ? -7.190 1.076 16.845 1.00 98.56 164 LYS A CA 1
ATOM 1230 C C . LYS A 1 164 ? -8.592 1.672 16.815 1.00 98.56 164 LYS A C 1
ATOM 1232 O O . LYS A 1 164 ? -9.449 1.232 17.574 1.00 98.56 164 LYS A O 1
ATOM 1237 N N . ARG A 1 165 ? -8.848 2.622 15.907 1.00 97.88 165 ARG A N 1
ATOM 1238 C CA . ARG A 1 165 ? -10.178 3.235 15.751 1.00 97.88 165 ARG A CA 1
ATOM 1239 C C . ARG A 1 165 ? -11.251 2.200 15.402 1.00 97.88 165 ARG A C 1
ATOM 1241 O O . ARG A 1 165 ? -12.387 2.326 15.839 1.00 97.88 165 ARG A O 1
ATOM 1248 N N . SER A 1 166 ? -10.892 1.188 14.614 1.00 97.81 166 SER A N 1
ATOM 1249 C CA . SER A 1 166 ? -11.815 0.131 14.186 1.00 97.81 166 SER A CA 1
ATOM 1250 C C . SER A 1 166 ? -11.968 -1.008 15.202 1.00 97.81 166 SER A C 1
ATOM 1252 O O . SER A 1 166 ? -12.764 -1.909 14.958 1.00 97.81 166 SER A O 1
ATOM 1254 N N . GLY A 1 167 ? -11.193 -1.017 16.294 1.00 98.12 167 GLY A N 1
ATOM 1255 C CA . GLY A 1 167 ? -11.179 -2.108 17.275 1.00 98.12 167 GLY A CA 1
ATOM 1256 C C . GLY A 1 167 ? -10.713 -3.459 16.714 1.00 98.12 167 GLY A C 1
ATOM 1257 O O . GLY A 1 167 ? -10.982 -4.493 17.319 1.00 98.12 167 GLY A O 1
ATOM 1258 N N . ARG A 1 168 ? -10.037 -3.475 15.555 1.00 98.31 168 ARG A N 1
ATOM 1259 C CA . ARG A 1 168 ? -9.599 -4.697 14.864 1.00 98.31 168 ARG A CA 1
ATOM 1260 C C . ARG A 1 168 ? -8.201 -4.520 14.299 1.00 98.31 168 ARG A C 1
ATOM 1262 O O . ARG A 1 168 ? -7.930 -3.534 13.620 1.00 98.31 168 ARG A O 1
ATOM 1269 N N . PHE A 1 169 ? -7.350 -5.511 14.535 1.00 98.56 169 PHE A N 1
ATOM 1270 C CA . PHE A 1 169 ? -5.987 -5.565 14.017 1.00 98.56 169 PHE A CA 1
ATOM 1271 C C . PHE A 1 169 ? -5.861 -6.652 12.958 1.00 98.56 169 PHE A C 1
ATOM 1273 O O . PHE A 1 169 ? -6.508 -7.695 13.046 1.00 98.56 169 PHE A O 1
ATOM 1280 N N . VAL A 1 170 ? -5.024 -6.386 11.960 1.00 98.75 170 VAL A N 1
ATOM 1281 C CA . VAL A 1 170 ? -4.728 -7.302 10.856 1.00 98.75 170 VAL A CA 1
ATOM 1282 C C . VAL A 1 170 ? -3.222 -7.376 10.627 1.00 98.75 170 VAL A C 1
ATOM 1284 O O . VAL A 1 170 ? -2.521 -6.413 10.950 1.00 98.75 170 VAL A O 1
ATOM 1287 N N . PRO A 1 171 ? -2.701 -8.491 10.090 1.00 98.50 171 PRO A N 1
ATOM 1288 C CA . PRO A 1 171 ? -1.289 -8.600 9.753 1.00 98.50 171 PRO A CA 1
ATOM 1289 C C . PRO A 1 171 ? -0.854 -7.517 8.756 1.00 98.50 171 PRO A C 1
ATOM 1291 O O . PRO A 1 171 ? -1.573 -7.175 7.813 1.00 98.50 171 PRO A O 1
ATOM 1294 N N . VAL A 1 172 ? 0.360 -7.005 8.962 1.00 98.56 172 VAL A N 1
ATOM 1295 C CA . VAL A 1 172 ? 1.014 -6.031 8.082 1.00 98.56 172 VAL A CA 1
ATOM 1296 C C . VAL A 1 172 ? 2.322 -6.633 7.594 1.00 98.56 172 VAL A C 1
ATOM 1298 O O . VAL A 1 172 ? 3.213 -6.922 8.392 1.00 98.56 172 VAL A O 1
ATOM 1301 N N . PHE A 1 173 ? 2.451 -6.791 6.281 1.00 98.12 173 PHE A N 1
ATOM 1302 C CA . PHE A 1 173 ? 3.754 -6.969 5.657 1.00 98.12 173 PHE A CA 1
ATOM 1303 C C . PHE A 1 173 ? 4.404 -5.594 5.509 1.00 98.12 173 PHE A C 1
ATOM 1305 O O . PHE A 1 173 ? 3.815 -4.709 4.890 1.00 98.12 173 PHE A O 1
ATOM 1312 N N . ASN A 1 174 ? 5.600 -5.414 6.069 1.00 97.75 174 ASN A N 1
ATOM 1313 C CA . ASN A 1 174 ? 6.380 -4.185 5.951 1.00 97.75 174 ASN A CA 1
ATOM 1314 C C . ASN A 1 174 ? 7.664 -4.464 5.166 1.00 97.75 174 ASN A C 1
ATOM 1316 O O . A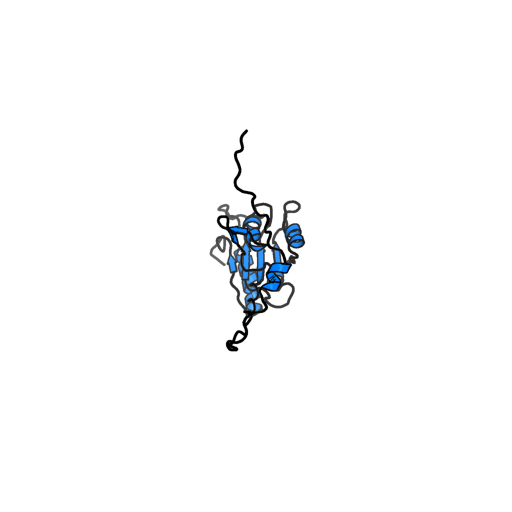SN A 1 174 ? 8.548 -5.156 5.670 1.00 97.75 174 ASN A O 1
ATOM 1320 N N . ASP A 1 175 ? 7.789 -3.889 3.971 1.00 97.06 175 ASP A N 1
ATOM 1321 C CA . ASP A 1 175 ? 9.017 -3.988 3.184 1.00 97.06 175 ASP A CA 1
ATOM 1322 C C . ASP A 1 175 ? 10.186 -3.287 3.900 1.00 97.06 175 ASP A C 1
ATOM 1324 O O . ASP A 1 175 ? 10.106 -2.113 4.283 1.00 97.06 175 ASP A O 1
ATOM 1328 N N . LYS A 1 176 ? 11.297 -4.016 4.047 1.00 94.69 176 LYS A N 1
ATOM 1329 C CA . LYS A 1 176 ? 12.543 -3.597 4.714 1.00 94.69 176 LYS A CA 1
ATOM 1330 C C . LYS A 1 176 ? 12.362 -3.224 6.198 1.00 94.69 176 LYS A C 1
ATOM 1332 O O . LYS A 1 176 ? 11.470 -3.694 6.895 1.00 94.69 176 LYS A O 1
ATOM 1337 N N . HIS A 1 177 ? 13.285 -2.415 6.721 1.00 94.19 177 HIS A N 1
ATOM 1338 C CA . HIS A 1 177 ? 13.275 -1.940 8.107 1.00 94.19 177 HIS A CA 1
ATOM 1339 C C . HIS A 1 177 ? 12.062 -1.031 8.398 1.00 94.19 177 HIS A C 1
ATOM 1341 O O . HIS A 1 177 ? 11.494 -0.429 7.493 1.00 94.19 177 HIS A O 1
ATOM 1347 N N . LEU A 1 178 ? 11.655 -0.888 9.659 1.00 95.44 178 LEU A N 1
ATOM 1348 C CA . LEU A 1 178 ? 10.502 -0.043 10.005 1.00 95.44 178 LEU A CA 1
ATOM 1349 C C . LEU A 1 178 ? 10.802 1.458 9.838 1.00 95.44 178 LEU A C 1
ATOM 1351 O O . LEU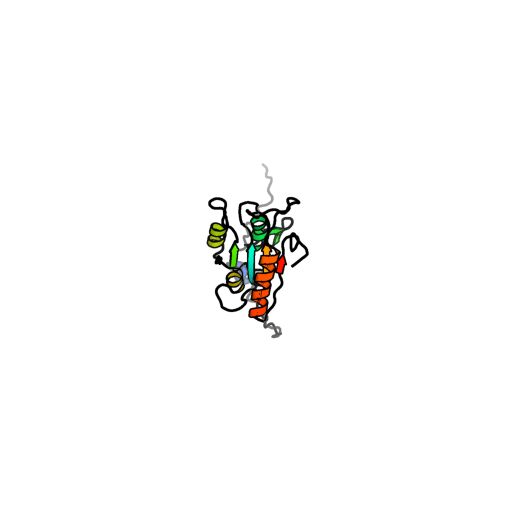 A 1 178 ? 9.923 2.248 9.505 1.00 95.44 178 LEU A O 1
ATOM 1355 N N . SER A 1 179 ? 12.043 1.871 10.096 1.00 95.44 179 SER A N 1
ATOM 1356 C CA . SER A 1 179 ? 12.394 3.282 10.238 1.00 95.44 179 SER A CA 1
ATOM 1357 C C . SER A 1 179 ? 13.882 3.543 10.016 1.00 95.44 179 SER A C 1
ATOM 1359 O O . SER A 1 179 ? 14.713 2.707 10.355 1.00 95.44 179 SER A O 1
ATOM 1361 N N . TYR A 1 180 ? 14.214 4.734 9.510 1.00 94.06 180 TYR A N 1
ATOM 1362 C CA . TYR A 1 180 ? 15.593 5.223 9.403 1.00 94.06 180 TYR A CA 1
ATOM 1363 C C . TYR A 1 180 ? 16.203 5.669 10.751 1.00 94.06 180 TYR A C 1
ATOM 1365 O O . TYR A 1 180 ? 17.404 5.900 10.823 1.00 94.06 180 TYR A O 1
ATOM 1373 N N . ARG A 1 181 ? 15.386 5.821 11.804 1.00 92.75 181 ARG A N 1
ATOM 1374 C CA . ARG A 1 181 ? 15.792 6.196 13.174 1.00 92.75 181 ARG A CA 1
ATOM 1375 C C . ARG A 1 181 ? 15.105 5.347 14.249 1.00 92.75 181 ARG A C 1
ATOM 1377 O O . ARG A 1 181 ? 14.095 4.699 13.959 1.00 92.75 181 ARG A O 1
ATOM 1384 N N . TRP A 1 182 ? 15.613 5.395 15.476 1.00 91.44 182 TRP A N 1
ATOM 1385 C CA . TRP A 1 182 ? 15.137 4.573 16.598 1.00 91.44 182 TRP A CA 1
ATOM 1386 C C . TRP A 1 182 ? 14.258 5.337 17.597 1.00 91.44 182 TRP A C 1
ATOM 1388 O O . TRP A 1 182 ? 13.372 4.740 18.197 1.00 91.44 182 TRP A O 1
ATOM 1398 N N . ASP A 1 183 ? 14.474 6.641 17.743 1.00 90.00 183 ASP A N 1
ATOM 1399 C CA . ASP A 1 183 ? 13.719 7.556 18.598 1.00 90.00 183 ASP A CA 1
ATOM 1400 C C . ASP A 1 183 ? 12.403 7.984 17.918 1.00 90.00 183 ASP A C 1
ATOM 1402 O O . ASP A 1 183 ? 12.409 8.616 16.855 1.00 90.00 183 ASP A O 1
ATOM 1406 N N . TRP A 1 184 ? 11.266 7.613 18.514 1.00 82.81 184 TRP A N 1
ATOM 1407 C CA . TRP A 1 184 ? 9.914 7.908 18.024 1.00 82.81 184 TRP A CA 1
ATOM 1408 C C . TRP A 1 184 ? 8.981 8.334 19.140 1.00 82.81 184 TRP A C 1
ATOM 1410 O O . TRP A 1 184 ? 9.048 7.713 20.222 1.00 82.81 184 TRP A O 1
#

pLDDT: mean 86.66, std 19.77, range [34.56, 98.94]

Sequence (184 aa):
MNDTRLPFAADNGGISRRRLLQGVAGSALALPLAGAALAAVAKPRPRVAAVYTICTHRSHAHVILENFLGPYLFNGVPTDPGVDIVSIYADQRPGKADMTDAISKAYKLPVFKTINDALCVGGKSLAVDAVLSIGEHGSYPRTELGQVKYPRKRFFDEMVATMKRSGRFVPVFNDKHLSYRWDW

Foldseek 3Di:
DDDDDDDDDDDPPDDDPVVVVVPPPDDDDDDDDDDPPPPPPPPPQFEEQEEEAADFVPFQSPVVCVVQLAFDADVNDTDHPSHHHAEYEYNDAPPPRGCVVVSCVVSVHYYDPALLCSQCVNHDAGDGQEYEYYFDDDDADADPVRHGFTCLLVSVVSQVVRCVSRVHDHYYDGPDDNGPDDDD